Protein AF-A0A9N8EYA4-F1 (afdb_monomer)

Solvent-accessible surface area (backbone atoms only — not comparable to full-atom values): 12251 Å² total; per-residue (Å²): 99,85,49,23,62,28,60,37,49,17,56,42,92,50,105,78,63,64,68,42,46,34,41,36,40,22,18,38,63,11,35,36,39,36,34,50,46,58,73,80,70,48,91,84,57,99,66,95,74,69,65,41,69,28,73,47,77,76,48,78,30,29,18,41,16,36,27,49,31,49,38,79,65,102,81,28,46,20,35,34,36,42,39,22,18,39,42,75,48,70,67,53,75,75,41,58,74,78,69,32,43,32,31,36,36,34,40,36,34,49,61,76,84,83,78,57,92,66,82,66,71,46,47,49,73,44,82,74,47,53,41,59,83,46,95,77,66,54,61,22,28,45,30,47,44,61,38,63,94,73,45,52,40,30,38,39,25,19,52,74,20,31,40,34,37,32,35,75,80,45,49,72,92,73,79,35,63,38,70,74,46,77,50,79,80,56,89,27,33,24,60,42,71,50,65,40,87,58,22,86,78,64,22,32,33,40,36,35,30,74,65,79,46,74,51,80,41,69,81,50,80,78,78,84,128

Foldseek 3Di:
DFQEKEWEWEFDPDPVTDIWIKMWTWAQQQKIKIFTPVVVVDPPDPDPDDRQIDMDRLWRFTQNEKYKYYQDDPRGAAIKMKTFGQLPDPRLVVDDPQSRARIWIKDWGADDPPPDPPPCRHTDMDTPGGAQPDPPGGFGWQYKYADPDRSQWIWTFTQVQKIWIFGPPDDVVVVGHRTDDIDHDGPGGFNDKDADNVCVPQLWMWTDGPSRDIDIDNNDDDDDD

Radius of gyration: 18.39 Å; Cα contacts (8 Å, |Δi|>4): 580; chains: 1; bounding box: 53×47×50 Å

Secondary structure (DSSP, 8-state):
-EEEEEEEEE---STT---EEEEEEEETTSEEEEEE-GGGT-TT--------EEEEE--SS-EEEEEEEE--STT--SEEEEEEE----THHHHS-GGG--SEEEEEEEE---SS-SS----EEEEEEEEE-S-SSS---EEEEEEPTTTSSEEEEEETTSEEEEEETT--GGGT--SEEEEEE--SS-EEEEEE-TTHHHH-EEEEEETTS-EEEEE-SPPPP-

Sequence (225 aa):
MLSSLAFSESTIISAGGSSRPIVACGMESGTVFFHDLRMLMDHKETTTSLATVSSIKLSTDPVLALDMAPSHGPQAKGVVAIAGMAGESMGQQELPEEEQGTVAILKATIGSSAGDKNNNNSIQVRVRSRIPTCRTGKPGINRLRFQPGGGRLFAVAGWDQRLRIMDRAAINSRGKSHLKAILRGHDDSVSTMDWAPDSNQSGLCATGAADGKIHIWRCFSKAKE

pLDDT: mean 82.0, std 16.47, range [41.75, 98.62]

Nearest PDB structures (foldseek):
  2xu7-assembly2_B  TM=7.529E-01  e=3.804E-06  Homo sapiens
  8bx8-assembly1_D  TM=7.326E-01  e=7.806E-06  Tetrahymena thermophila
  5kji-assembly1_A  TM=7.127E-01  e=2.232E-05  Thermochaetoides thermophila DSM 1495
  9fd2-assembly1_a  TM=5.915E-01  e=5.407E-05  Homo sapiens
  6zpn-assembly1_A  TM=4.346E-01  e=2.898E-03  Thermochaetoides thermophila DSM 1495

InterPro domains:
  IPR001680 WD40 repeat [PF00400] (180-217)
  IPR001680 WD40 repeat [PS50082] (183-217)
  IPR001680 WD40 repeat [SM00320] (127-167)
  IPR001680 WD40 repeat [SM00320] (176-218)
  IPR015943 WD40/YVTN repeat-like-containing domain superfamily [G3DSA:2.130.10.10] (2-223)
  IPR036322 WD40-repeat-containing domain superfamily [SSF50978] (19-219)

Organism: NCBI:txid568900

Mean predicted aligned error: 8.09 Å

Structure (mmCIF, N/CA/C/O backbone):
data_AF-A0A9N8EYA4-F1
#
_entry.id   AF-A0A9N8EYA4-F1
#
loop_
_atom_site.group_PDB
_atom_site.id
_atom_site.type_symbol
_atom_site.label_atom_id
_atom_site.label_alt_id
_atom_site.label_comp_id
_atom_site.label_asym_id
_atom_site.label_entity_id
_atom_site.label_seq_id
_atom_site.pdbx_PDB_ins_code
_atom_site.Cartn_x
_atom_site.Cartn_y
_atom_site.Cartn_z
_atom_site.occupancy
_atom_site.B_iso_or_equiv
_atom_site.auth_seq_id
_atom_site.auth_comp_id
_atom_site.auth_asym_id
_atom_site.auth_atom_id
_atom_site.pdbx_PDB_model_num
ATOM 1 N N . MET A 1 1 ? 3.570 -8.410 16.288 1.00 89.88 1 MET A N 1
ATOM 2 C CA . MET A 1 1 ? 4.607 -8.811 15.309 1.00 89.88 1 MET A CA 1
ATOM 3 C C . MET A 1 1 ? 4.825 -7.719 14.253 1.00 89.88 1 MET A C 1
ATOM 5 O O . MET A 1 1 ? 3.934 -6.889 14.078 1.00 89.88 1 MET A O 1
ATOM 9 N N . LEU A 1 2 ? 5.991 -7.671 13.589 1.00 91.94 2 LEU A N 1
ATOM 10 C CA . LEU A 1 2 ? 6.198 -6.853 12.378 1.00 91.94 2 LEU A CA 1
ATOM 11 C C . LEU A 1 2 ? 5.436 -7.507 11.219 1.00 91.94 2 LEU A C 1
ATOM 13 O O . LEU A 1 2 ? 5.644 -8.691 10.973 1.00 91.94 2 LEU A O 1
ATOM 17 N N . SER A 1 3 ? 4.579 -6.761 10.522 1.00 95.62 3 SER A N 1
ATOM 18 C CA . SER A 1 3 ? 3.716 -7.308 9.462 1.00 95.62 3 SER A CA 1
ATOM 19 C C . SER A 1 3 ? 4.001 -6.725 8.081 1.00 95.62 3 SER A C 1
ATOM 21 O O . SER A 1 3 ? 3.771 -7.390 7.076 1.00 95.62 3 SER A O 1
ATOM 23 N N . SER A 1 4 ? 4.524 -5.501 8.004 1.00 96.81 4 SER A N 1
ATOM 24 C CA . SER A 1 4 ? 4.914 -4.882 6.736 1.00 96.81 4 SER A CA 1
ATOM 25 C C . SER A 1 4 ? 6.055 -3.886 6.915 1.00 96.81 4 SER A C 1
ATOM 27 O O . SER A 1 4 ? 6.274 -3.350 8.001 1.00 96.81 4 SER A O 1
ATOM 29 N N . LEU A 1 5 ? 6.797 -3.637 5.837 1.00 96.50 5 LEU A N 1
ATOM 30 C CA . LEU A 1 5 ? 7.950 -2.744 5.826 1.00 96.50 5 LEU A CA 1
ATOM 31 C C . LEU A 1 5 ? 7.969 -1.946 4.523 1.00 96.50 5 LEU A C 1
ATOM 33 O O . LEU A 1 5 ? 7.662 -2.481 3.457 1.00 96.50 5 LEU A O 1
ATOM 37 N N . ALA A 1 6 ? 8.365 -0.683 4.609 1.00 96.69 6 ALA A N 1
ATOM 38 C CA . ALA A 1 6 ? 8.616 0.159 3.452 1.00 96.69 6 ALA A CA 1
ATOM 39 C C . ALA A 1 6 ? 9.865 1.007 3.673 1.00 96.69 6 ALA A C 1
ATOM 41 O O . ALA A 1 6 ? 10.178 1.394 4.800 1.00 96.69 6 ALA A O 1
ATOM 42 N N . PHE A 1 7 ? 10.534 1.350 2.579 1.00 94.25 7 PHE A N 1
ATOM 43 C CA . PHE A 1 7 ? 11.693 2.232 2.566 1.00 94.25 7 PHE A CA 1
ATOM 44 C C . PHE A 1 7 ? 11.475 3.351 1.550 1.00 94.25 7 PHE A C 1
ATOM 46 O O . PHE A 1 7 ? 10.877 3.134 0.499 1.00 94.25 7 PHE A O 1
ATOM 53 N N . SER A 1 8 ? 11.934 4.556 1.869 1.00 92.44 8 SER A N 1
ATOM 54 C CA . SER A 1 8 ? 11.943 5.682 0.940 1.00 92.44 8 SER A CA 1
ATOM 55 C C . SER A 1 8 ? 12.951 6.713 1.404 1.00 92.44 8 SER A C 1
ATOM 57 O O . SER A 1 8 ? 13.247 6.855 2.588 1.00 92.44 8 SER A O 1
ATOM 59 N N . GLU A 1 9 ? 13.399 7.510 0.452 1.00 87.12 9 GLU A N 1
ATOM 60 C CA . GLU A 1 9 ? 14.232 8.664 0.717 1.00 87.12 9 GLU A CA 1
ATOM 61 C C . GLU A 1 9 ? 13.416 9.955 0.749 1.00 87.12 9 GLU A C 1
ATOM 63 O O . GLU A 1 9 ? 12.433 10.132 0.024 1.00 87.12 9 GLU A O 1
ATOM 68 N N . SER A 1 10 ? 13.830 10.868 1.621 1.00 78.00 10 SER A N 1
ATOM 69 C CA . SER A 1 10 ? 13.327 12.232 1.688 1.00 78.00 10 SER A CA 1
ATOM 70 C C . SER A 1 10 ? 14.302 13.167 0.982 1.00 78.00 10 SER A C 1
ATOM 72 O O . SER A 1 10 ? 15.405 13.396 1.480 1.00 78.00 10 SER A O 1
ATOM 74 N N . THR A 1 11 ? 13.866 13.793 -0.109 1.00 69.00 11 THR A N 1
ATOM 75 C CA . THR A 1 11 ? 14.633 14.850 -0.776 1.00 69.00 11 THR A CA 1
ATOM 76 C C . THR A 1 11 ? 14.467 16.167 -0.012 1.00 69.00 11 THR A C 1
ATOM 78 O O . THR A 1 11 ? 13.405 16.784 -0.061 1.00 69.00 11 THR A O 1
ATOM 81 N N . ILE A 1 12 ? 15.497 16.616 0.713 1.00 60.56 12 ILE A N 1
ATOM 82 C CA . ILE A 1 12 ? 15.530 17.972 1.282 1.00 60.56 12 ILE A CA 1
ATOM 83 C C . ILE A 1 12 ? 16.258 18.874 0.285 1.00 60.56 12 ILE A C 1
ATOM 85 O O . ILE A 1 12 ? 17.469 18.773 0.122 1.00 60.56 12 ILE A O 1
ATOM 89 N N . ILE A 1 13 ? 15.522 19.770 -0.374 1.00 53.78 13 ILE A N 1
ATOM 90 C CA . ILE A 1 13 ? 16.067 20.725 -1.355 1.00 53.78 13 ILE A CA 1
ATOM 91 C C . ILE A 1 13 ? 16.676 21.945 -0.632 1.00 53.78 13 ILE A C 1
ATOM 93 O O . ILE A 1 13 ? 16.295 23.085 -0.881 1.00 53.78 13 ILE A O 1
ATOM 97 N N . SER A 1 14 ? 17.578 21.736 0.329 1.00 49.81 14 SER A N 1
ATOM 98 C CA . SER A 1 14 ? 18.445 22.819 0.821 1.00 49.81 14 SER A CA 1
ATOM 99 C C . SER A 1 14 ? 19.824 22.704 0.176 1.00 49.81 14 SER A C 1
ATOM 101 O O . SER A 1 14 ? 20.210 21.624 -0.264 1.00 49.81 14 SER A O 1
ATOM 103 N N . ALA A 1 15 ? 20.567 23.813 0.123 1.00 44.03 15 ALA A N 1
ATOM 104 C CA . ALA A 1 15 ? 21.830 23.997 -0.610 1.00 44.03 15 ALA A CA 1
ATOM 105 C C . ALA A 1 15 ? 23.006 23.056 -0.221 1.00 44.03 15 ALA A C 1
ATOM 107 O O . ALA A 1 15 ? 24.121 23.257 -0.685 1.00 44.03 15 ALA A O 1
ATOM 108 N N . GLY A 1 16 ? 22.761 22.026 0.600 1.00 54.31 16 GLY A N 1
ATOM 109 C CA . GLY A 1 16 ? 23.689 20.939 0.941 1.00 54.31 16 GLY A CA 1
ATOM 110 C C . GLY A 1 16 ? 23.132 19.516 0.734 1.00 54.31 16 GLY A C 1
ATOM 111 O O . GLY A 1 16 ? 23.780 18.559 1.136 1.00 54.31 16 GLY A O 1
ATOM 112 N N . GLY A 1 17 ? 21.935 19.361 0.148 1.00 54.44 17 GLY A N 1
ATOM 113 C CA . GLY A 1 17 ? 21.490 18.171 -0.597 1.00 54.44 17 GLY A CA 1
ATOM 114 C C . GLY A 1 17 ? 21.561 16.780 0.052 1.00 54.44 17 GLY A C 1
ATOM 115 O O . GLY A 1 17 ? 21.637 15.802 -0.683 1.00 54.44 17 GLY A O 1
ATOM 116 N N . SER A 1 18 ? 21.545 16.632 1.379 1.00 63.91 18 SER A N 1
ATOM 117 C CA . SER A 1 18 ? 21.584 15.293 1.989 1.00 63.91 18 SER A CA 1
ATOM 118 C C . SER A 1 18 ? 20.200 14.626 1.959 1.00 63.91 18 SER A C 1
ATOM 120 O O . SER A 1 18 ? 19.249 15.098 2.595 1.00 63.91 18 SER A O 1
ATOM 122 N N . SER A 1 19 ? 20.092 13.527 1.205 1.00 75.06 19 SER A N 1
ATOM 123 C CA . SER A 1 19 ? 18.938 12.624 1.239 1.00 75.06 19 SER A CA 1
ATOM 124 C C . SER A 1 19 ? 18.804 11.993 2.625 1.00 75.06 19 SER A C 1
ATOM 126 O O . SER A 1 19 ? 19.799 11.606 3.239 1.00 75.06 19 SER A O 1
ATOM 128 N N . ARG A 1 20 ? 17.573 11.901 3.139 1.00 81.00 20 ARG A N 1
ATOM 129 C CA . ARG A 1 20 ? 17.302 11.247 4.428 1.00 81.00 20 ARG A CA 1
ATOM 130 C C . ARG A 1 20 ? 16.641 9.888 4.197 1.00 81.00 20 ARG A C 1
ATOM 132 O O . ARG A 1 20 ? 15.474 9.885 3.790 1.00 81.00 20 ARG A O 1
ATOM 139 N N . PRO A 1 21 ? 17.342 8.764 4.441 1.00 87.00 21 PRO A N 1
ATOM 140 C CA . PRO A 1 21 ? 16.755 7.436 4.327 1.00 87.00 21 PRO A CA 1
ATOM 141 C C . PRO A 1 21 ? 15.790 7.187 5.488 1.00 87.00 21 PRO A C 1
ATOM 143 O O . PRO A 1 21 ? 16.146 7.365 6.654 1.00 87.00 21 PRO A O 1
ATOM 146 N N . ILE A 1 22 ? 14.564 6.781 5.162 1.00 90.25 22 ILE A N 1
ATOM 147 C CA . ILE A 1 22 ? 13.500 6.496 6.124 1.00 90.25 22 ILE A CA 1
ATOM 148 C C . ILE A 1 22 ? 13.004 5.076 5.907 1.00 90.25 22 ILE A C 1
ATOM 150 O O . ILE A 1 22 ? 12.670 4.686 4.786 1.00 90.25 22 ILE A O 1
ATOM 154 N N . VAL A 1 23 ? 12.882 4.332 7.002 1.00 93.81 23 VAL A N 1
ATOM 155 C CA . VAL A 1 23 ? 12.155 3.063 7.027 1.00 93.81 23 VAL A CA 1
ATOM 156 C C . VAL A 1 23 ? 10.892 3.227 7.857 1.00 93.81 23 VAL A C 1
ATOM 158 O O . VAL A 1 23 ? 10.894 3.893 8.893 1.00 93.81 23 VAL A O 1
ATOM 161 N N . ALA A 1 24 ? 9.802 2.637 7.389 1.00 95.94 24 ALA A N 1
ATOM 162 C CA . ALA A 1 24 ? 8.570 2.543 8.146 1.00 95.94 24 ALA A CA 1
ATOM 163 C C . ALA A 1 24 ? 8.173 1.079 8.301 1.00 95.94 24 ALA A C 1
ATOM 165 O O . ALA A 1 24 ? 8.319 0.293 7.363 1.00 95.94 24 ALA A O 1
ATOM 166 N N . CYS A 1 25 ? 7.667 0.721 9.475 1.00 95.94 25 CYS A N 1
ATOM 167 C CA . CYS A 1 25 ? 7.190 -0.619 9.783 1.00 95.94 25 CYS A CA 1
ATOM 168 C C . CYS A 1 25 ? 5.737 -0.585 10.244 1.00 95.94 25 CYS A C 1
ATOM 170 O O . CYS A 1 25 ? 5.374 0.135 11.174 1.00 95.94 25 CYS A O 1
ATOM 172 N N . GLY A 1 26 ? 4.910 -1.380 9.573 1.00 97.00 26 GLY A N 1
ATOM 173 C CA . GLY A 1 26 ? 3.547 -1.667 9.978 1.00 97.00 26 GLY A CA 1
ATOM 174 C C . GLY A 1 26 ? 3.529 -2.858 10.925 1.00 97.00 26 GLY A C 1
ATOM 175 O O . GLY A 1 26 ? 4.221 -3.855 10.701 1.00 97.00 26 GLY A O 1
ATOM 176 N N . MET A 1 27 ? 2.745 -2.739 11.988 1.00 96.88 27 MET A N 1
ATOM 177 C CA . MET A 1 27 ? 2.649 -3.751 13.029 1.00 96.88 27 MET A CA 1
ATOM 178 C C . MET A 1 27 ? 1.291 -4.436 13.017 1.00 96.88 27 MET A C 1
ATOM 180 O O . MET A 1 27 ? 0.271 -3.852 12.650 1.00 96.88 27 MET A O 1
ATOM 184 N N . GLU A 1 28 ? 1.275 -5.650 13.550 1.00 94.88 28 GLU A N 1
ATOM 185 C CA . GLU A 1 28 ? 0.060 -6.411 13.846 1.00 94.88 28 GLU A CA 1
ATOM 186 C C . GLU A 1 28 ? -0.879 -5.686 14.814 1.00 94.88 28 GLU A C 1
ATOM 188 O O . GLU A 1 28 ? -2.090 -5.843 14.758 1.00 94.88 28 GLU A O 1
ATOM 193 N N . SER A 1 29 ? -0.326 -4.820 15.664 1.00 93.88 29 SER A N 1
ATOM 194 C CA . SER A 1 29 ? -1.133 -3.973 16.528 1.00 93.88 29 SER A CA 1
ATOM 195 C C . SER A 1 29 ? -1.884 -2.883 15.765 1.00 93.88 29 SER A C 1
ATOM 197 O O . SER A 1 29 ? -2.666 -2.192 16.392 1.00 93.88 29 SER A O 1
ATOM 199 N N . GLY A 1 30 ? -1.635 -2.639 14.477 1.00 93.06 30 GLY A N 1
ATOM 200 C CA . GLY A 1 30 ? -2.217 -1.504 13.750 1.00 93.06 30 GLY A CA 1
ATOM 201 C C . GLY A 1 30 ? -1.462 -0.183 13.926 1.00 93.06 30 GLY A C 1
ATOM 202 O O . GLY A 1 30 ? -1.917 0.870 13.472 1.00 93.06 30 GLY A O 1
ATOM 203 N N . THR A 1 31 ? -0.303 -0.213 14.588 1.00 95.75 31 THR A N 1
ATOM 204 C CA . THR A 1 31 ? 0.623 0.925 14.679 1.00 95.75 31 THR A CA 1
ATOM 205 C C . THR A 1 31 ? 1.598 0.914 13.504 1.00 95.75 31 THR A C 1
ATOM 207 O O . THR A 1 31 ? 2.085 -0.144 13.109 1.00 95.75 31 THR A O 1
ATOM 210 N N . VAL A 1 32 ? 1.921 2.095 12.976 1.00 97.25 32 VAL A N 1
ATOM 211 C CA . VAL A 1 32 ? 3.039 2.294 12.046 1.00 97.25 32 VAL A CA 1
ATOM 212 C C . VAL A 1 32 ? 4.127 3.093 12.748 1.00 97.25 32 VAL A C 1
ATOM 214 O O . VAL A 1 32 ? 3.849 4.172 13.272 1.00 97.25 32 VAL A O 1
ATOM 217 N N . PHE A 1 33 ? 5.355 2.586 12.736 1.00 95.19 33 PHE A N 1
ATOM 218 C CA . PHE A 1 33 ? 6.535 3.310 13.202 1.00 95.19 33 PHE A CA 1
ATOM 219 C C . PHE A 1 33 ? 7.345 3.825 12.013 1.00 95.19 33 PHE A C 1
ATOM 221 O O . PHE A 1 33 ? 7.394 3.191 10.964 1.00 95.19 33 PHE A O 1
ATOM 228 N N . PHE A 1 34 ? 7.978 4.980 12.180 1.00 93.62 34 PHE A N 1
ATOM 229 C CA . PHE A 1 34 ? 8.872 5.612 11.218 1.00 93.62 34 PHE A CA 1
ATOM 230 C C . PHE A 1 34 ? 10.214 5.836 11.891 1.00 93.62 34 PHE A C 1
ATOM 232 O O . PHE A 1 34 ? 10.268 6.443 12.961 1.00 93.62 34 PHE A O 1
ATOM 239 N N . HIS A 1 35 ? 11.280 5.389 11.240 1.00 89.31 35 HIS A N 1
ATOM 240 C CA . HIS A 1 35 ? 12.642 5.486 11.733 1.00 89.31 35 HIS A CA 1
ATOM 241 C C . HIS A 1 35 ? 13.489 6.278 10.747 1.00 89.31 35 HIS A C 1
ATOM 243 O O . HIS A 1 35 ? 13.491 6.011 9.542 1.00 89.31 35 HIS A O 1
ATOM 249 N N . ASP A 1 36 ? 14.232 7.236 11.285 1.00 85.69 36 ASP A N 1
ATOM 250 C CA . ASP A 1 36 ? 15.298 7.899 10.553 1.00 85.69 36 ASP A CA 1
ATOM 251 C C . ASP A 1 36 ? 16.557 7.034 10.566 1.00 85.69 36 ASP A C 1
ATOM 253 O O . ASP A 1 36 ? 16.980 6.608 11.639 1.00 85.69 36 ASP A O 1
ATOM 257 N N . LEU A 1 37 ? 17.137 6.778 9.393 1.00 82.62 37 LEU A N 1
ATOM 258 C CA . LEU A 1 37 ? 18.316 5.926 9.236 1.00 82.62 37 LEU A CA 1
ATOM 259 C C . LEU A 1 37 ? 19.614 6.714 9.012 1.00 82.62 37 LEU A C 1
ATOM 261 O O . LEU A 1 37 ? 20.633 6.123 8.663 1.00 82.62 37 LEU A O 1
ATOM 265 N N . ARG A 1 38 ? 19.623 8.037 9.220 1.00 76.81 38 ARG A N 1
ATOM 266 C CA . ARG A 1 38 ? 20.829 8.864 9.029 1.00 76.81 38 ARG A CA 1
ATOM 267 C C . ARG A 1 38 ? 22.039 8.414 9.843 1.00 76.81 38 ARG A C 1
ATOM 269 O O . ARG A 1 38 ? 23.148 8.588 9.355 1.00 76.81 38 ARG A O 1
ATOM 276 N N . MET A 1 39 ? 21.854 7.819 11.025 1.00 69.50 39 MET A N 1
ATOM 277 C CA . MET A 1 39 ? 22.987 7.302 11.808 1.00 69.50 39 MET A CA 1
ATOM 278 C C . MET A 1 39 ? 23.771 6.209 11.082 1.00 69.50 39 MET A C 1
ATOM 280 O O . MET A 1 39 ? 24.941 6.017 11.367 1.00 69.50 39 MET A O 1
ATOM 284 N N . LEU A 1 40 ? 23.148 5.497 10.139 1.00 70.75 40 LEU A N 1
ATOM 285 C CA . LEU A 1 40 ? 23.823 4.454 9.368 1.00 70.75 40 LEU A CA 1
ATOM 286 C C . LEU A 1 40 ? 24.691 5.029 8.241 1.00 70.75 40 LEU A C 1
ATOM 288 O O . LEU A 1 40 ? 25.480 4.300 7.649 1.00 70.75 40 LEU A O 1
ATOM 292 N N . MET A 1 41 ? 24.532 6.318 7.931 1.00 68.81 41 MET A N 1
ATOM 293 C CA . MET A 1 41 ? 25.253 7.001 6.856 1.00 68.81 41 MET A CA 1
ATOM 294 C C . MET A 1 41 ? 26.512 7.720 7.356 1.00 68.81 41 MET A C 1
ATOM 296 O O . MET A 1 41 ? 27.336 8.127 6.540 1.00 68.81 41 MET A O 1
ATOM 300 N N . ASP A 1 42 ? 26.667 7.901 8.672 1.00 64.25 42 ASP A N 1
ATOM 301 C CA . ASP A 1 42 ? 27.855 8.528 9.246 1.00 64.25 42 ASP A CA 1
ATOM 302 C C . ASP A 1 42 ? 28.905 7.460 9.576 1.00 64.25 42 ASP A C 1
ATOM 304 O O . ASP A 1 42 ? 28.824 6.750 10.575 1.00 64.25 42 ASP A O 1
ATOM 308 N N . HIS A 1 43 ? 29.908 7.321 8.708 1.00 57.22 43 HIS A N 1
ATOM 309 C CA . HIS A 1 43 ? 30.982 6.337 8.872 1.00 57.22 43 HIS A CA 1
ATOM 310 C C . HIS A 1 43 ? 31.932 6.641 10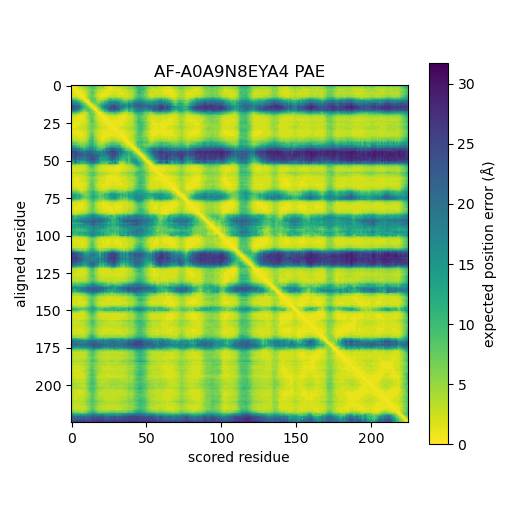.046 1.00 57.22 43 HIS A C 1
ATOM 312 O O . HIS A 1 43 ? 32.877 5.880 10.262 1.00 57.22 43 HIS A O 1
ATOM 318 N N . LYS A 1 44 ? 31.740 7.754 10.772 1.00 56.06 44 LYS A N 1
ATOM 319 C CA . LYS A 1 44 ? 32.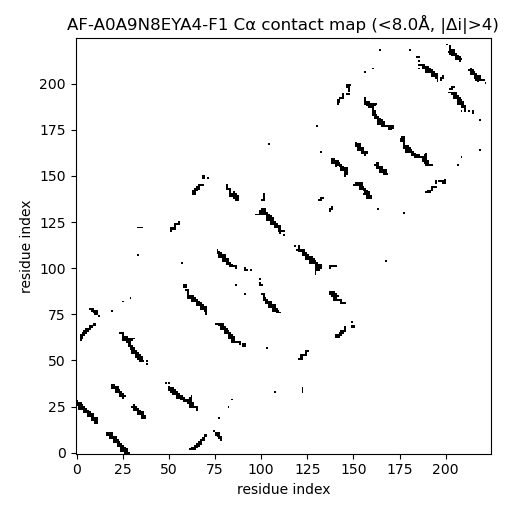673 8.224 11.806 1.00 56.06 44 LYS A CA 1
ATOM 320 C C . LYS A 1 44 ? 32.236 7.993 13.250 1.00 56.06 44 LYS A C 1
ATOM 322 O O . LYS A 1 44 ? 33.087 8.141 14.123 1.00 56.06 44 LYS A O 1
ATOM 327 N N . GLU A 1 45 ? 30.998 7.584 13.531 1.00 49.47 45 GLU A N 1
ATOM 328 C CA . GLU A 1 45 ? 30.561 7.381 14.917 1.00 49.47 45 GLU A CA 1
ATOM 329 C C . GLU A 1 45 ? 29.895 6.022 15.172 1.00 49.47 45 GLU A C 1
ATOM 331 O O . GLU A 1 45 ? 28.770 5.744 14.771 1.00 49.47 45 GLU A O 1
ATOM 336 N N . THR A 1 46 ? 30.579 5.193 15.962 1.00 45.56 46 THR A N 1
ATOM 337 C CA . THR A 1 46 ? 30.056 4.016 16.680 1.00 45.56 46 THR A CA 1
ATOM 338 C C . THR A 1 46 ? 29.143 4.412 17.855 1.00 45.56 46 THR A C 1
ATOM 340 O O . THR A 1 46 ? 29.225 3.838 18.940 1.00 45.56 46 THR A O 1
ATOM 343 N N . THR A 1 47 ? 28.274 5.411 17.684 1.00 44.97 47 THR A N 1
ATOM 344 C CA . THR A 1 47 ? 27.348 5.862 18.732 1.00 44.97 47 THR A CA 1
ATOM 345 C C . THR A 1 47 ? 25.918 5.447 18.389 1.00 44.97 47 THR A C 1
ATOM 347 O O . THR A 1 47 ? 25.228 5.988 17.530 1.00 44.97 47 THR A O 1
ATOM 350 N N . THR A 1 48 ? 25.460 4.430 19.115 1.00 50.00 48 THR A N 1
ATOM 351 C CA . THR A 1 48 ? 24.097 3.887 19.195 1.00 50.00 48 THR A CA 1
ATOM 352 C C . THR A 1 48 ? 23.097 4.902 19.768 1.00 50.00 48 THR A C 1
ATOM 354 O O . THR A 1 48 ? 22.453 4.654 20.787 1.00 50.00 48 THR A O 1
ATOM 357 N N . SER A 1 49 ? 22.968 6.074 19.147 1.00 46.28 49 SER A N 1
ATOM 358 C CA . SER A 1 49 ? 22.160 7.184 19.653 1.00 46.28 49 SER A CA 1
ATOM 359 C C . SER A 1 49 ? 20.989 7.508 18.720 1.00 46.28 49 SER A C 1
ATOM 361 O O . SER A 1 49 ? 21.062 8.364 17.842 1.00 46.28 49 SER A O 1
ATOM 363 N N . LEU A 1 50 ? 19.884 6.816 19.021 1.00 51.81 50 LEU A N 1
ATOM 364 C CA . LEU A 1 50 ? 18.480 7.206 18.842 1.00 51.81 50 LEU A CA 1
ATOM 365 C C . LEU A 1 50 ? 17.984 7.347 17.399 1.00 51.81 50 LEU A C 1
ATOM 367 O O . LEU A 1 50 ? 17.835 8.447 16.861 1.00 51.81 50 LEU A O 1
ATOM 371 N N . ALA A 1 51 ? 17.575 6.203 16.830 1.00 53.38 51 ALA A N 1
ATOM 372 C CA . ALA A 1 51 ? 16.558 6.166 15.781 1.00 53.38 51 ALA A CA 1
ATOM 373 C C . ALA A 1 51 ? 15.400 7.015 16.292 1.00 53.38 51 ALA A C 1
ATOM 375 O O . ALA A 1 51 ? 14.735 6.637 17.253 1.00 53.38 51 ALA A O 1
ATOM 376 N N . THR A 1 52 ? 15.219 8.215 15.740 1.00 59.94 52 THR A N 1
ATOM 377 C CA . THR A 1 52 ? 14.095 9.043 16.157 1.00 59.94 52 THR A CA 1
ATOM 378 C C . THR A 1 52 ? 12.856 8.352 15.628 1.00 59.94 52 THR A C 1
ATOM 380 O O . THR A 1 52 ? 12.589 8.376 14.426 1.00 59.94 52 THR A O 1
ATOM 383 N N . VAL A 1 53 ? 12.169 7.657 16.530 1.00 75.81 53 VAL A N 1
ATOM 384 C CA . VAL A 1 53 ? 10.989 6.880 16.200 1.00 75.81 53 VAL A CA 1
ATOM 385 C C . VAL A 1 53 ? 9.783 7.783 16.354 1.00 75.81 53 VAL A C 1
ATOM 387 O O . VAL A 1 53 ? 9.493 8.275 17.441 1.00 75.81 53 VAL A O 1
ATOM 390 N N . SER A 1 54 ? 9.072 7.991 15.258 1.00 89.06 54 SER A N 1
ATOM 391 C CA . SER A 1 54 ? 7.711 8.509 15.312 1.00 89.06 54 SER A CA 1
ATOM 392 C C . SER A 1 54 ? 6.755 7.353 15.111 1.00 89.06 54 SER A C 1
ATOM 394 O O . SER A 1 54 ? 7.061 6.420 14.370 1.00 89.06 54 SER A O 1
ATOM 396 N N . SER A 1 55 ? 5.608 7.384 15.771 1.00 92.75 55 SER A N 1
ATOM 397 C CA . SER A 1 55 ? 4.618 6.324 15.636 1.00 92.75 55 SER A CA 1
ATOM 398 C C . SER A 1 55 ? 3.228 6.902 15.492 1.00 92.75 55 SER A C 1
ATOM 400 O O . SER A 1 55 ? 2.941 7.993 15.985 1.00 92.75 55 SER A O 1
ATOM 402 N N . ILE A 1 56 ? 2.367 6.167 14.802 1.00 94.75 56 ILE A N 1
ATOM 403 C CA . ILE A 1 56 ? 0.961 6.513 14.675 1.00 94.75 56 ILE A CA 1
ATOM 404 C C . ILE A 1 56 ? 0.115 5.246 14.721 1.00 94.75 56 ILE A C 1
ATOM 406 O O . ILE A 1 56 ? 0.362 4.283 13.994 1.00 94.75 56 ILE A O 1
ATOM 410 N N . LYS A 1 57 ? -0.880 5.236 15.607 1.00 93.94 57 LYS A N 1
ATOM 411 C CA . LYS A 1 57 ? -1.866 4.162 15.714 1.00 93.94 57 LYS A CA 1
ATOM 412 C C . LYS A 1 57 ? -2.965 4.406 14.682 1.00 93.94 57 LYS A C 1
ATOM 414 O O . LYS A 1 57 ? -3.585 5.466 14.694 1.00 93.94 57 LYS A O 1
ATOM 419 N N . LEU A 1 58 ? -3.188 3.451 13.782 1.00 90.75 58 LEU A N 1
ATOM 420 C CA . LEU A 1 58 ? -4.224 3.557 12.751 1.00 90.75 58 LEU A CA 1
ATOM 421 C C . LEU A 1 58 ? -5.504 2.838 13.171 1.00 90.75 58 LEU A C 1
ATOM 423 O O . LEU A 1 58 ? -6.594 3.390 13.049 1.00 90.75 58 LEU A O 1
ATOM 427 N N . SER A 1 59 ? -5.389 1.620 13.682 1.00 87.19 59 SER A N 1
ATOM 428 C CA . SER A 1 59 ? -6.534 0.845 14.158 1.00 87.19 59 SER A CA 1
ATOM 429 C C . SER A 1 59 ? -6.064 -0.280 15.081 1.00 87.19 59 SER A C 1
ATOM 431 O O . SER A 1 59 ? -4.903 -0.315 15.500 1.00 87.19 59 SER A O 1
ATOM 433 N N . THR A 1 60 ? -6.976 -1.179 15.433 1.00 88.50 60 THR A N 1
ATOM 434 C CA . THR A 1 60 ? -6.672 -2.469 16.059 1.00 88.50 60 THR A CA 1
ATOM 435 C C . THR A 1 60 ? -6.368 -3.569 15.042 1.00 88.50 60 THR A C 1
ATOM 437 O O . THR A 1 60 ? -5.918 -4.633 15.450 1.00 88.50 60 THR A O 1
ATOM 440 N N . ASP A 1 61 ? -6.592 -3.331 13.746 1.00 89.94 61 ASP A N 1
ATOM 441 C CA . ASP A 1 61 ? -6.254 -4.287 12.693 1.00 89.94 61 ASP A CA 1
ATOM 442 C C . ASP A 1 61 ? -4.755 -4.281 12.381 1.00 89.94 61 ASP A C 1
ATOM 444 O O . ASP A 1 61 ? -4.153 -3.205 12.297 1.00 89.94 61 ASP A O 1
ATOM 448 N N . PRO A 1 62 ? -4.171 -5.445 12.059 1.00 93.56 62 PRO A N 1
ATOM 449 C CA . PRO A 1 62 ? -2.826 -5.533 11.512 1.00 93.56 62 PRO A CA 1
ATOM 450 C C . PRO A 1 62 ? -2.616 -4.647 10.281 1.00 93.56 62 PRO A C 1
ATOM 452 O O . PRO A 1 62 ? -3.436 -4.642 9.357 1.00 93.56 62 PRO A O 1
ATOM 455 N N . VAL A 1 63 ? -1.474 -3.950 10.219 1.00 95.75 63 VAL A N 1
ATOM 456 C CA . VAL A 1 63 ? -1.024 -3.248 9.005 1.00 95.75 63 VAL A CA 1
ATOM 457 C C . VAL A 1 63 ? -0.324 -4.244 8.079 1.00 95.75 63 VAL A C 1
ATOM 459 O O . VAL A 1 63 ? 0.893 -4.443 8.149 1.00 95.75 63 VAL A O 1
ATOM 462 N N . LEU A 1 64 ? -1.095 -4.898 7.217 1.00 95.69 64 LEU A N 1
ATOM 463 C CA . LEU A 1 64 ? -0.638 -5.980 6.340 1.00 95.69 64 LEU A CA 1
ATOM 464 C C . LEU A 1 64 ? 0.217 -5.506 5.162 1.00 95.69 64 LEU A C 1
ATOM 466 O O . LEU A 1 64 ? 1.021 -6.270 4.632 1.00 95.69 64 LEU A O 1
ATOM 470 N N . ALA A 1 65 ? 0.063 -4.251 4.744 1.00 96.88 65 ALA A N 1
ATOM 471 C CA . ALA A 1 65 ? 0.806 -3.710 3.616 1.00 96.88 65 ALA A CA 1
ATOM 472 C C . ALA A 1 65 ? 1.203 -2.254 3.851 1.00 96.88 65 ALA A C 1
ATOM 474 O O . ALA A 1 65 ? 0.425 -1.458 4.376 1.00 96.88 65 ALA A O 1
ATOM 475 N N . LEU A 1 66 ? 2.414 -1.906 3.427 1.00 97.75 66 LEU A N 1
ATOM 476 C CA . LEU A 1 66 ? 2.973 -0.571 3.564 1.00 97.75 66 LEU A CA 1
ATOM 477 C C . LEU A 1 66 ? 3.824 -0.262 2.337 1.00 97.75 66 LEU A C 1
ATOM 479 O O . LEU A 1 66 ? 4.584 -1.111 1.871 1.00 97.75 66 LEU A O 1
ATOM 483 N N . ASP A 1 67 ? 3.705 0.959 1.834 1.00 97.81 67 ASP A N 1
ATOM 484 C CA . ASP A 1 67 ? 4.570 1.463 0.777 1.00 97.81 67 ASP A CA 1
ATOM 485 C C . ASP A 1 67 ? 4.828 2.957 0.956 1.00 97.81 67 ASP A C 1
ATOM 487 O O . ASP A 1 67 ? 4.009 3.670 1.546 1.00 97.81 67 ASP A O 1
ATOM 491 N N . MET A 1 68 ? 5.972 3.439 0.473 1.00 95.69 68 MET A N 1
ATOM 492 C CA . MET A 1 68 ? 6.383 4.831 0.641 1.00 95.69 68 MET A CA 1
ATOM 493 C C . MET A 1 68 ? 6.862 5.449 -0.663 1.00 95.69 68 MET A C 1
ATOM 495 O O . MET A 1 68 ? 7.446 4.792 -1.514 1.00 95.69 68 MET A O 1
ATOM 499 N N . ALA A 1 69 ? 6.626 6.749 -0.787 1.00 92.88 69 ALA A N 1
ATOM 500 C CA . ALA A 1 69 ? 7.144 7.569 -1.864 1.00 92.88 69 ALA A CA 1
ATOM 501 C C . ALA A 1 69 ? 7.708 8.881 -1.302 1.00 92.88 69 ALA A C 1
ATOM 503 O O . ALA A 1 69 ? 7.168 9.416 -0.317 1.00 92.88 69 ALA A O 1
ATOM 504 N N . PRO A 1 70 ? 8.728 9.467 -1.953 1.00 89.69 70 PRO A N 1
ATOM 505 C CA . PRO A 1 70 ? 9.188 10.805 -1.626 1.00 89.69 70 PRO A CA 1
ATOM 506 C C . PRO A 1 70 ? 8.035 11.812 -1.674 1.00 89.69 70 PRO A C 1
ATOM 508 O O . PRO A 1 70 ? 7.081 11.705 -2.454 1.00 89.69 70 PRO A O 1
ATOM 511 N N . SER A 1 71 ? 8.095 12.825 -0.816 1.00 84.69 71 SER A N 1
ATOM 512 C CA . SER A 1 71 ? 7.212 13.973 -0.974 1.00 84.69 71 SER A CA 1
ATOM 513 C C . SER A 1 71 ? 7.728 14.823 -2.135 1.00 84.69 71 SER A C 1
ATOM 515 O O . SER A 1 71 ? 8.894 15.198 -2.148 1.00 84.69 71 SER A O 1
ATOM 517 N N . HIS A 1 72 ? 6.855 15.179 -3.075 1.00 75.69 72 HIS A N 1
ATOM 518 C CA . HIS A 1 72 ? 7.190 16.069 -4.191 1.00 75.69 72 HIS A CA 1
ATOM 519 C C . HIS A 1 72 ? 6.584 17.464 -3.982 1.00 75.69 7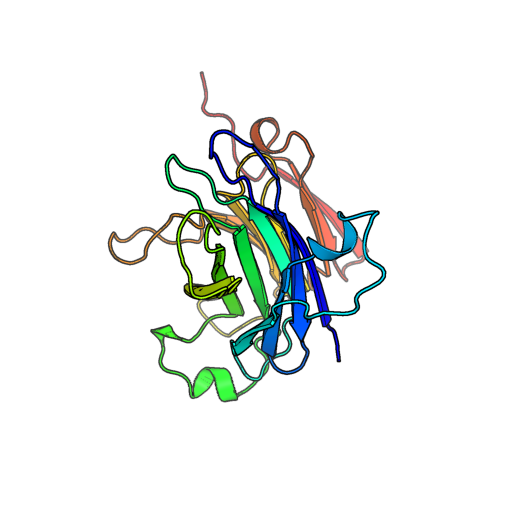2 HIS A C 1
ATOM 521 O O . HIS A 1 72 ? 5.492 17.592 -3.422 1.00 75.69 72 HIS A O 1
ATOM 527 N N . GLY A 1 73 ? 7.303 18.503 -4.415 1.00 69.31 73 GLY A N 1
ATOM 528 C CA . GLY A 1 73 ? 6.873 19.904 -4.382 1.00 69.31 73 GLY A CA 1
ATOM 529 C C . GLY A 1 73 ? 7.954 20.867 -3.862 1.00 69.31 73 GLY A C 1
ATOM 530 O O . GLY A 1 73 ? 8.896 20.421 -3.210 1.00 69.31 73 GLY A O 1
ATOM 531 N N . PRO A 1 74 ? 7.813 22.189 -4.087 1.00 59.38 74 PRO A N 1
ATOM 532 C CA . PRO A 1 74 ? 8.850 23.189 -3.775 1.00 59.38 74 PRO A CA 1
ATOM 533 C C . PRO A 1 74 ? 9.241 23.269 -2.291 1.00 59.38 74 PRO A C 1
ATOM 535 O O . PRO A 1 74 ? 10.333 23.704 -1.953 1.00 59.38 74 PRO A O 1
ATOM 538 N N . GLN A 1 75 ? 8.343 22.845 -1.396 1.00 62.81 75 GLN A N 1
ATOM 539 C CA . GLN A 1 75 ? 8.540 22.830 0.059 1.00 62.81 75 GLN A CA 1
ATOM 540 C C . GLN A 1 75 ? 8.412 21.417 0.646 1.00 62.81 75 GLN A C 1
ATOM 542 O O . GLN A 1 75 ? 8.127 21.243 1.834 1.00 62.81 75 GLN A O 1
ATOM 547 N N . ALA A 1 76 ? 8.540 20.383 -0.186 1.00 67.75 76 ALA A N 1
ATOM 548 C CA . ALA A 1 76 ? 8.358 19.015 0.258 1.00 67.75 76 ALA A CA 1
ATOM 549 C C . ALA A 1 76 ? 9.468 18.607 1.235 1.00 67.75 76 ALA A C 1
ATOM 551 O O . ALA A 1 76 ? 10.623 18.448 0.863 1.00 67.75 76 ALA A O 1
ATOM 552 N N . LYS A 1 77 ? 9.095 18.426 2.503 1.00 77.44 77 LYS A N 1
ATOM 553 C CA . LYS A 1 77 ? 9.973 17.911 3.558 1.00 77.44 77 LYS A CA 1
ATOM 554 C C . LYS A 1 77 ? 9.455 16.538 3.986 1.00 77.44 77 LYS A C 1
ATOM 556 O O . LYS A 1 77 ? 8.367 16.448 4.559 1.00 77.44 77 LYS A O 1
ATOM 561 N N . GLY A 1 78 ? 10.163 15.456 3.664 1.00 88.19 78 GLY A N 1
ATOM 562 C CA . GLY A 1 78 ? 9.840 14.093 4.111 1.00 88.19 78 GLY A CA 1
ATOM 563 C C . GLY A 1 78 ? 9.205 13.173 3.061 1.00 88.19 78 GLY A C 1
ATOM 564 O O . GLY A 1 78 ? 9.354 13.379 1.861 1.00 88.19 78 GLY A O 1
ATOM 565 N N . VAL A 1 79 ? 8.448 12.176 3.522 1.00 92.38 79 VAL A N 1
ATOM 566 C CA . VAL A 1 79 ? 7.867 11.100 2.694 1.00 92.38 79 VAL A CA 1
ATOM 567 C C . VAL A 1 79 ? 6.348 11.027 2.851 1.00 92.38 79 VAL A C 1
ATOM 569 O O . VAL A 1 79 ? 5.768 11.631 3.762 1.00 92.38 79 VAL A O 1
ATOM 572 N N . VAL A 1 80 ? 5.688 10.321 1.940 1.00 94.12 80 VAL A N 1
ATOM 573 C CA . VAL A 1 80 ? 4.289 9.913 2.076 1.00 94.12 80 VAL A CA 1
ATOM 574 C C . VAL A 1 80 ? 4.225 8.399 2.071 1.00 94.12 80 VAL A C 1
ATOM 576 O O . VAL A 1 80 ? 4.847 7.767 1.224 1.00 94.12 80 VAL A O 1
ATOM 579 N N . ALA A 1 81 ? 3.464 7.843 3.006 1.00 96.19 81 ALA A N 1
ATOM 580 C CA . ALA A 1 81 ? 3.225 6.414 3.102 1.00 96.19 81 ALA A CA 1
ATOM 581 C C . ALA A 1 81 ? 1.759 6.095 2.812 1.00 96.19 81 ALA A C 1
ATOM 583 O O . ALA A 1 81 ? 0.869 6.908 3.074 1.00 96.19 81 ALA A O 1
ATOM 584 N N . ILE A 1 82 ? 1.518 4.898 2.301 1.00 97.25 82 ILE A N 1
ATOM 585 C CA . ILE A 1 82 ? 0.203 4.270 2.224 1.00 97.25 82 ILE A CA 1
ATOM 586 C C . ILE A 1 82 ? 0.250 2.994 3.052 1.00 97.25 82 ILE A C 1
ATOM 588 O O . ILE A 1 82 ? 1.156 2.186 2.879 1.00 97.25 82 ILE A O 1
ATOM 592 N N . ALA A 1 83 ? -0.701 2.839 3.966 1.00 97.19 83 ALA A N 1
ATOM 593 C CA . ALA A 1 83 ? -0.804 1.707 4.879 1.00 97.19 83 ALA A CA 1
ATOM 594 C C . ALA A 1 83 ? -2.147 1.002 4.674 1.00 97.19 83 ALA A C 1
ATOM 596 O O . ALA A 1 83 ? -3.175 1.666 4.552 1.00 97.19 83 ALA A O 1
ATOM 597 N N . GLY A 1 84 ? -2.128 -0.326 4.614 1.00 95.56 84 GLY A N 1
ATOM 598 C CA . GLY A 1 84 ? -3.270 -1.183 4.316 1.00 95.56 84 GLY A CA 1
ATOM 599 C C . GLY A 1 84 ? -3.501 -2.147 5.461 1.00 95.56 84 GLY A C 1
ATOM 600 O O . GLY A 1 84 ? -2.552 -2.764 5.943 1.00 95.56 84 GLY A O 1
ATOM 601 N N . MET A 1 85 ? -4.746 -2.247 5.903 1.00 92.94 85 MET A N 1
ATOM 602 C CA . MET A 1 85 ? -5.148 -2.980 7.097 1.00 92.94 85 MET A CA 1
ATOM 603 C C . MET A 1 85 ? -6.018 -4.190 6.747 1.00 92.94 85 MET A C 1
ATOM 605 O O . MET A 1 85 ? -6.684 -4.200 5.708 1.00 92.94 85 MET A O 1
ATOM 609 N N . ALA A 1 86 ? -6.023 -5.188 7.636 1.00 89.44 86 ALA A N 1
ATOM 610 C CA . ALA A 1 86 ? -6.834 -6.402 7.506 1.00 89.44 86 ALA A CA 1
ATOM 611 C C . ALA A 1 86 ? -8.346 -6.119 7.461 1.00 89.44 86 ALA A C 1
ATOM 613 O O . ALA A 1 86 ? -9.077 -6.822 6.780 1.00 89.44 86 ALA A O 1
ATOM 614 N N . GLY A 1 87 ? -8.826 -5.073 8.141 1.00 80.19 87 GLY A N 1
ATOM 615 C CA . GLY A 1 87 ? -10.240 -4.678 8.100 1.00 80.19 87 GLY A CA 1
ATOM 616 C C . GLY A 1 87 ? -11.219 -5.699 8.696 1.00 80.19 87 GLY A C 1
ATOM 617 O O . GLY A 1 87 ? -12.421 -5.565 8.479 1.00 80.19 87 GLY A O 1
ATOM 618 N N . GLU A 1 88 ? -10.719 -6.695 9.430 1.00 72.44 88 GLU A N 1
ATOM 619 C CA . GLU A 1 88 ? -11.506 -7.764 10.058 1.00 72.44 88 GLU A CA 1
ATOM 620 C C . GLU A 1 88 ? -12.030 -7.367 11.439 1.00 72.44 88 GLU A C 1
ATOM 622 O O . GLU A 1 88 ? -13.005 -7.940 11.926 1.00 72.44 88 GLU A O 1
ATOM 627 N N . SER A 1 89 ? -11.388 -6.399 12.096 1.00 66.94 89 SER A N 1
ATOM 628 C CA . SER A 1 89 ? -11.727 -6.049 13.465 1.00 66.94 89 SER A CA 1
ATOM 629 C C . SER A 1 89 ? -13.088 -5.362 13.548 1.00 66.94 89 SER A C 1
ATOM 631 O O . SER A 1 89 ? -13.368 -4.360 12.881 1.00 66.94 89 SER A O 1
ATOM 633 N N . MET A 1 90 ? -13.922 -5.867 14.462 1.00 64.50 90 MET A N 1
ATOM 634 C CA . MET A 1 90 ? -15.189 -5.230 14.839 1.00 64.50 90 MET A CA 1
ATOM 635 C C . MET A 1 90 ? -14.965 -3.788 15.324 1.00 64.50 90 MET A C 1
ATOM 637 O O . MET A 1 90 ? -15.804 -2.926 15.085 1.00 64.50 90 MET A O 1
ATOM 641 N N . GLY A 1 91 ? -13.783 -3.494 15.883 1.00 60.91 91 GLY A N 1
ATOM 642 C CA . GLY A 1 91 ? -13.385 -2.159 16.332 1.00 60.91 91 GLY A CA 1
ATOM 643 C C . GLY A 1 91 ? -13.408 -1.087 15.237 1.00 60.91 91 GLY A C 1
ATOM 644 O O . GLY A 1 91 ? -13.616 0.082 15.541 1.00 60.91 91 GLY A O 1
ATOM 645 N N . GLN A 1 92 ? -13.289 -1.436 13.948 1.00 61.31 92 GLN A N 1
ATOM 646 C CA . GLN A 1 92 ? -13.491 -0.438 12.890 1.00 61.31 92 GLN A CA 1
ATOM 647 C C . GLN A 1 92 ? -14.946 0.010 12.740 1.00 61.31 92 GLN A C 1
ATOM 649 O O . GLN A 1 92 ? -15.182 1.059 12.148 1.00 61.31 92 GLN A O 1
ATOM 654 N N . GLN A 1 93 ? -15.922 -0.808 13.135 1.00 61.78 93 GLN A N 1
ATOM 655 C CA . GLN A 1 93 ? -17.343 -0.444 13.067 1.00 61.78 93 GLN A CA 1
ATOM 656 C C . GLN A 1 93 ? -17.719 0.531 14.189 1.00 61.78 93 GLN A C 1
ATOM 658 O O . GLN A 1 93 ? -18.661 1.297 14.029 1.00 61.78 93 GLN A O 1
ATOM 663 N N . GLU A 1 94 ? -16.943 0.535 15.275 1.00 64.88 94 GLU A N 1
ATOM 664 C CA . GLU A 1 94 ? -17.112 1.423 16.429 1.00 64.88 94 GLU A CA 1
ATOM 665 C C . GLU A 1 94 ? -16.467 2.807 16.225 1.00 64.88 94 GLU A C 1
ATOM 667 O O . GLU A 1 94 ? -16.814 3.758 16.922 1.00 64.88 94 GLU A O 1
ATOM 672 N N . LEU A 1 95 ? -15.545 2.947 15.261 1.00 64.81 95 LEU A N 1
ATOM 673 C CA . LEU A 1 95 ? -14.934 4.234 14.913 1.00 64.81 95 LEU A CA 1
ATOM 674 C C . LEU A 1 95 ? -15.924 5.152 14.165 1.00 64.81 95 LEU A C 1
ATOM 676 O O . LEU A 1 95 ? -16.749 4.651 13.394 1.00 64.81 95 LEU A O 1
ATOM 680 N N . PRO A 1 96 ? -15.810 6.490 14.297 1.00 66.38 96 PRO A N 1
ATOM 681 C CA . PRO A 1 96 ? -16.563 7.445 13.477 1.00 66.38 96 PRO A CA 1
ATOM 682 C C . PRO A 1 96 ? -16.412 7.151 11.978 1.00 66.38 96 PRO A C 1
ATOM 684 O O . PRO A 1 96 ? -15.334 6.748 11.552 1.00 66.38 96 PRO A O 1
ATOM 687 N N . GLU A 1 97 ? -17.451 7.365 11.162 1.00 67.50 97 GLU A N 1
ATOM 688 C CA . GLU A 1 97 ? -17.479 6.999 9.726 1.00 67.50 97 G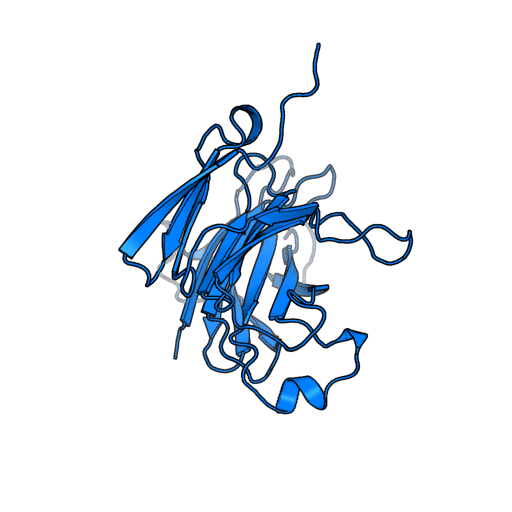LU A CA 1
ATOM 689 C C . GLU A 1 97 ? -16.275 7.548 8.932 1.00 67.50 97 GLU A C 1
ATOM 691 O O . GLU A 1 97 ? -15.706 6.870 8.079 1.00 67.50 97 GLU A O 1
ATOM 696 N N . GLU A 1 98 ? -15.824 8.751 9.277 1.00 64.50 98 GLU A N 1
ATOM 697 C CA . GLU A 1 98 ? -14.635 9.415 8.724 1.00 64.50 98 GLU A CA 1
ATOM 698 C C . GLU A 1 98 ? -13.304 8.722 9.060 1.00 64.50 98 GLU A C 1
ATOM 700 O O . GLU A 1 98 ? -12.314 8.853 8.332 1.00 64.50 98 GLU A O 1
ATOM 705 N N . GLU A 1 99 ? -13.283 7.945 10.140 1.00 64.75 99 GLU A N 1
ATOM 706 C CA . GLU A 1 99 ? -12.162 7.111 10.549 1.00 64.75 99 GLU A CA 1
ATOM 707 C C . GLU A 1 99 ? -12.266 5.671 10.036 1.00 64.75 99 GLU A C 1
ATOM 709 O O . GLU A 1 99 ? -11.327 4.881 10.188 1.00 64.75 99 GLU A O 1
ATOM 714 N N . GLN A 1 100 ? -13.361 5.320 9.365 1.00 68.81 100 GLN A N 1
ATOM 715 C CA . GLN A 1 100 ? -13.551 3.995 8.802 1.00 68.81 100 GLN A CA 1
ATOM 716 C C . GLN A 1 100 ? -12.861 3.881 7.440 1.00 68.81 100 GLN A C 1
ATOM 718 O O . GLN A 1 100 ? -13.183 4.563 6.469 1.00 68.81 100 GLN A O 1
ATOM 723 N N . GLY A 1 101 ? -11.896 2.974 7.338 1.00 76.62 101 GLY A N 1
ATOM 724 C CA . GLY A 1 101 ? -11.215 2.701 6.082 1.00 76.62 101 GLY A CA 1
ATOM 725 C C . GLY A 1 101 ? -10.083 1.715 6.279 1.00 76.62 101 GLY A C 1
ATOM 726 O O . GLY A 1 101 ? -9.399 1.734 7.297 1.00 76.62 101 GLY A O 1
ATOM 727 N N . THR A 1 102 ? -9.874 0.850 5.294 1.00 89.31 102 THR A N 1
ATOM 728 C CA . THR A 1 102 ? -8.808 -0.155 5.328 1.00 89.31 102 THR A CA 1
ATOM 729 C C . THR A 1 102 ? -7.496 0.377 4.758 1.00 89.31 102 THR A C 1
ATOM 731 O O . THR A 1 102 ? -6.461 -0.248 4.955 1.00 89.31 102 THR A O 1
ATOM 734 N N . VAL A 1 103 ? -7.495 1.557 4.121 1.00 93.62 103 VAL A N 1
ATOM 735 C CA . VAL A 1 103 ? -6.277 2.259 3.683 1.00 93.62 103 VAL A CA 1
ATOM 736 C C . VAL A 1 103 ? -6.116 3.584 4.422 1.00 93.62 103 VAL A C 1
ATOM 738 O O . VAL A 1 103 ? -7.050 4.383 4.477 1.00 93.62 103 VAL A O 1
ATOM 741 N N . AL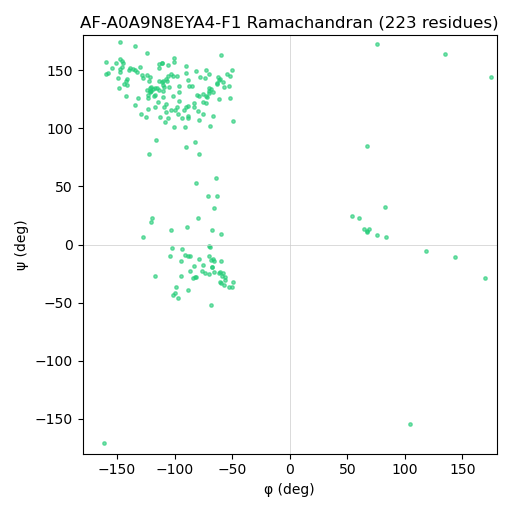A A 1 104 ? -4.906 3.877 4.895 1.00 94.19 104 ALA A N 1
ATOM 742 C CA . ALA A 1 104 ? -4.516 5.189 5.399 1.00 94.19 104 ALA A CA 1
ATOM 743 C C . ALA A 1 104 ? -3.387 5.794 4.551 1.00 94.19 104 ALA A C 1
ATOM 745 O O . ALA A 1 104 ? -2.391 5.134 4.258 1.00 94.19 104 ALA A O 1
ATOM 746 N N . ILE A 1 105 ? -3.515 7.073 4.197 1.00 94.81 105 ILE A N 1
ATOM 747 C CA . ILE A 1 105 ? -2.429 7.873 3.620 1.00 94.81 105 ILE A CA 1
ATOM 748 C C . ILE A 1 105 ? -1.781 8.661 4.754 1.00 94.81 105 IL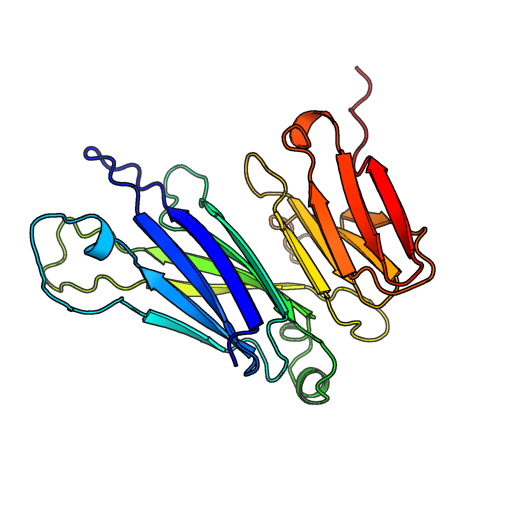E A C 1
ATOM 750 O O . ILE A 1 105 ? -2.453 9.448 5.420 1.00 94.81 105 ILE A O 1
ATOM 754 N N . LEU A 1 106 ? -0.473 8.510 4.941 1.00 95.31 106 LEU A N 1
ATOM 755 C CA . LEU A 1 106 ? 0.297 9.165 5.997 1.00 95.31 106 LEU A CA 1
ATOM 756 C C . LEU A 1 106 ? 1.281 10.164 5.398 1.00 95.31 106 LEU A C 1
ATOM 758 O O . LEU A 1 106 ? 1.925 9.895 4.386 1.00 95.31 106 LEU A O 1
ATOM 762 N N . LYS A 1 107 ? 1.444 11.317 6.046 1.00 93.12 107 LYS A N 1
ATOM 763 C CA . LYS A 1 107 ? 2.539 12.247 5.754 1.00 93.12 107 LYS A CA 1
ATOM 764 C C . LYS A 1 107 ? 3.512 12.219 6.921 1.00 93.12 107 LYS A C 1
ATOM 766 O O . LYS A 1 107 ? 3.141 12.625 8.017 1.00 93.12 107 LYS A O 1
ATOM 771 N N . ALA A 1 108 ? 4.745 11.808 6.647 1.00 92.12 108 ALA A N 1
ATOM 772 C CA . ALA A 1 108 ? 5.867 11.989 7.552 1.00 92.12 108 ALA A CA 1
ATOM 773 C C . ALA A 1 108 ? 6.644 13.234 7.107 1.00 92.12 108 ALA A C 1
ATOM 775 O O . ALA A 1 108 ? 7.111 13.323 5.965 1.00 92.12 108 ALA A O 1
ATOM 776 N N . THR A 1 109 ? 6.721 14.232 7.977 1.00 89.38 109 THR A N 1
ATOM 777 C CA . THR A 1 109 ? 7.482 15.464 7.769 1.00 89.38 109 THR A CA 1
ATOM 778 C C . THR A 1 109 ? 8.733 15.405 8.618 1.00 89.38 109 THR A C 1
ATOM 780 O O . THR A 1 109 ? 8.676 15.027 9.784 1.00 89.38 109 THR A O 1
ATOM 783 N N . ILE A 1 110 ? 9.860 15.785 8.031 1.00 82.31 110 ILE A N 1
ATOM 784 C CA . ILE A 1 110 ? 11.158 15.702 8.688 1.00 82.31 110 ILE A CA 1
ATOM 785 C C . ILE A 1 110 ? 11.674 17.126 8.892 1.00 82.31 110 ILE A C 1
ATOM 787 O O . ILE A 1 110 ? 11.784 17.888 7.928 1.00 82.31 110 ILE A O 1
ATOM 791 N N . GLY A 1 111 ? 11.954 17.492 10.144 1.00 71.62 111 GLY A N 1
ATOM 792 C CA . GLY A 1 111 ? 12.507 18.800 10.497 1.00 71.62 111 GLY A CA 1
ATOM 793 C C . GLY A 1 111 ? 13.899 19.028 9.894 1.00 71.62 111 GLY A C 1
ATOM 794 O O . GLY A 1 111 ? 14.739 18.125 9.867 1.00 71.62 111 GLY A O 1
ATOM 795 N N . SER A 1 112 ? 14.148 20.240 9.393 1.00 60.84 112 SER A N 1
ATOM 796 C CA . SER A 1 112 ? 15.455 20.676 8.887 1.00 60.84 112 SER A CA 1
ATOM 797 C C . SER A 1 112 ? 16.279 21.271 10.027 1.00 60.84 112 SER A C 1
ATOM 799 O O . SER A 1 112 ? 15.887 22.291 10.580 1.00 60.84 112 SER A O 1
ATOM 801 N N . SER A 1 113 ? 17.431 20.673 10.328 1.00 54.38 113 SER A N 1
ATOM 802 C CA . SER A 1 113 ? 18.345 21.034 11.427 1.00 54.38 113 SER A CA 1
ATOM 803 C C . SER A 1 113 ? 19.054 22.397 11.279 1.00 54.38 113 SER A C 1
ATOM 805 O O . SER A 1 113 ? 20.012 22.668 11.994 1.00 54.38 113 SER A O 1
ATOM 807 N N . ALA A 1 114 ? 18.641 23.259 10.348 1.00 47.91 114 ALA A N 1
ATOM 808 C CA . ALA A 1 114 ? 19.302 24.540 10.106 1.00 47.91 114 ALA A CA 1
ATOM 809 C C . ALA A 1 114 ? 18.682 25.637 10.990 1.00 47.91 114 ALA A C 1
ATOM 811 O O . ALA A 1 114 ? 17.785 26.353 10.551 1.00 47.91 114 ALA A O 1
ATOM 812 N N . GLY A 1 115 ? 19.151 25.737 12.239 1.00 48.12 115 GLY A N 1
ATOM 813 C CA . GLY A 1 115 ? 18.925 26.898 13.115 1.00 48.12 115 GLY A CA 1
ATOM 814 C C . GLY A 1 115 ? 18.156 26.647 14.415 1.00 48.12 115 GLY A C 1
ATOM 815 O O . GLY A 1 115 ? 18.074 27.557 15.237 1.00 48.12 115 GLY A O 1
ATOM 816 N N . ASP A 1 116 ? 17.629 25.443 14.638 1.00 43.03 116 ASP A N 1
ATOM 817 C CA . ASP A 1 116 ? 16.897 25.134 15.868 1.00 43.03 116 ASP A CA 1
ATOM 818 C C . ASP A 1 116 ? 17.871 24.640 16.950 1.00 43.03 116 ASP A C 1
ATOM 820 O O . ASP A 1 116 ? 18.445 23.556 16.843 1.00 43.03 116 ASP A O 1
ATOM 824 N N . LYS A 1 117 ? 18.109 25.463 17.983 1.00 51.56 117 LYS A N 1
ATOM 825 C CA . LYS A 1 117 ? 18.976 25.106 19.127 1.00 51.56 117 LYS A CA 1
ATOM 826 C C . LYS A 1 117 ? 18.398 23.955 19.957 1.00 51.56 117 LYS A C 1
ATOM 828 O O . LYS A 1 117 ? 19.123 23.351 20.742 1.00 51.56 117 LYS A O 1
ATOM 833 N N . ASN A 1 118 ? 17.122 23.626 19.755 1.00 48.94 118 ASN A N 1
ATOM 834 C CA . ASN A 1 118 ? 16.548 22.366 20.192 1.00 48.94 118 ASN A CA 1
ATOM 835 C C . ASN A 1 118 ? 16.754 21.335 19.085 1.00 48.94 118 ASN A C 1
ATOM 837 O O . ASN A 1 118 ? 16.123 21.406 18.035 1.00 48.94 118 ASN A O 1
ATOM 841 N N . ASN A 1 119 ? 17.627 20.365 19.348 1.00 50.50 119 ASN A N 1
ATOM 842 C CA . ASN A 1 119 ? 17.994 19.223 18.507 1.00 50.50 119 ASN A CA 1
ATOM 843 C C . ASN A 1 119 ? 16.818 18.249 18.240 1.00 50.50 119 ASN A C 1
ATOM 845 O O . ASN A 1 119 ? 16.968 17.029 18.293 1.00 50.50 119 ASN A O 1
ATOM 849 N N . ASN A 1 120 ? 15.616 18.765 17.979 1.00 53.56 120 ASN A N 1
ATOM 850 C CA . ASN A 1 120 ? 14.420 17.983 17.726 1.00 53.56 120 ASN A CA 1
ATOM 851 C C . ASN A 1 120 ? 14.460 17.477 16.291 1.00 53.56 120 ASN A C 1
ATOM 853 O O . ASN A 1 120 ? 13.762 17.952 15.394 1.00 53.56 120 ASN A O 1
ATOM 857 N N . ASN A 1 121 ? 15.265 16.436 16.107 1.00 58.47 121 ASN A N 1
ATOM 858 C CA . ASN A 1 121 ? 15.396 15.621 14.911 1.00 58.47 121 ASN A CA 1
ATOM 859 C C . ASN A 1 121 ? 14.120 14.809 14.588 1.00 58.47 121 ASN A C 1
ATOM 861 O O . ASN A 1 121 ? 14.179 13.697 14.068 1.00 58.47 121 ASN A O 1
ATOM 865 N N . SER A 1 122 ? 12.954 15.352 14.941 1.00 75.00 122 SER A N 1
ATOM 866 C CA . SER A 1 122 ? 11.695 14.634 15.028 1.00 75.00 122 SER A CA 1
ATOM 867 C C . SER A 1 122 ? 11.065 14.432 13.657 1.00 75.00 122 SER A C 1
ATOM 869 O O . SER A 1 122 ? 10.866 15.372 12.878 1.00 75.00 122 SER A O 1
ATOM 871 N N . ILE A 1 123 ? 10.736 13.175 13.369 1.00 86.25 123 ILE A N 1
ATOM 872 C CA . ILE A 1 123 ? 9.770 12.835 12.335 1.00 86.25 123 ILE A CA 1
ATOM 873 C C . ILE A 1 123 ? 8.387 13.143 12.916 1.00 86.25 123 ILE A C 1
ATOM 875 O O . ILE A 1 123 ? 7.999 12.609 13.954 1.00 86.25 123 ILE A O 1
ATOM 879 N N . GLN A 1 124 ? 7.631 14.001 12.241 1.00 89.75 124 GLN A N 1
ATOM 880 C CA . GLN A 1 124 ? 6.244 14.301 12.582 1.00 89.75 124 GLN A CA 1
ATOM 881 C C . GLN A 1 124 ? 5.329 13.574 11.604 1.00 89.75 124 GLN A C 1
ATOM 883 O O . GLN A 1 124 ? 5.356 13.853 10.401 1.00 89.75 124 GLN A O 1
ATOM 888 N N . VAL A 1 125 ? 4.535 12.630 12.105 1.00 92.56 125 VAL A N 1
ATOM 889 C CA . VAL A 1 125 ? 3.650 11.792 11.289 1.00 92.56 125 VAL A CA 1
ATOM 890 C C . VAL A 1 125 ? 2.204 12.192 11.530 1.00 92.56 125 VAL A C 1
ATOM 892 O O . VAL A 1 125 ? 1.778 12.370 12.665 1.00 92.56 125 VAL A O 1
ATOM 895 N N . ARG A 1 126 ? 1.430 12.312 10.451 1.00 93.69 126 ARG A N 1
ATOM 896 C CA . ARG A 1 126 ? -0.019 12.523 10.527 1.00 93.69 126 ARG A CA 1
ATOM 897 C C . ARG A 1 126 ? -0.766 11.722 9.476 1.00 93.69 126 ARG A C 1
ATOM 899 O O . ARG A 1 126 ? -0.268 11.545 8.359 1.00 93.69 126 ARG A O 1
ATOM 906 N N . VAL A 1 127 ? -1.996 11.333 9.796 1.00 93.25 127 VAL A N 1
ATOM 907 C CA . VAL A 1 127 ? -2.944 10.828 8.800 1.00 93.25 127 VAL A CA 1
ATOM 908 C C . VAL A 1 127 ? -3.381 11.991 7.904 1.00 93.25 127 VAL A C 1
ATOM 910 O O . VAL A 1 127 ? -3.689 13.087 8.372 1.00 93.25 127 VAL A O 1
ATOM 913 N N . ARG A 1 128 ? -3.343 11.780 6.589 1.00 91.06 128 ARG A N 1
ATOM 914 C CA . ARG A 1 128 ? -3.857 12.717 5.582 1.00 91.06 128 ARG A CA 1
ATOM 915 C C . ARG A 1 128 ? -5.237 12.342 5.077 1.00 91.06 128 ARG A C 1
ATOM 917 O O . ARG A 1 128 ? -6.007 13.237 4.759 1.00 91.06 128 ARG A O 1
ATOM 924 N N . SER A 1 129 ? -5.496 11.051 4.932 1.00 89.69 129 SER A N 1
ATOM 925 C CA . SER A 1 129 ? -6.777 10.531 4.468 1.00 89.69 129 SER A CA 1
ATOM 926 C C . SER A 1 129 ? -6.925 9.089 4.934 1.00 89.69 129 SER A C 1
ATOM 928 O O . SER A 1 129 ? -5.926 8.366 5.018 1.00 89.69 129 SER A O 1
ATOM 930 N N . ARG A 1 130 ? -8.163 8.685 5.204 1.00 89.19 130 ARG A N 1
ATOM 931 C CA . ARG A 1 130 ? -8.573 7.290 5.342 1.00 89.19 130 ARG A CA 1
ATOM 932 C C . ARG A 1 130 ? -9.520 6.971 4.198 1.00 89.19 130 ARG A C 1
ATOM 934 O O . ARG A 1 130 ? -10.396 7.766 3.868 1.00 89.19 130 ARG A O 1
ATOM 941 N N . ILE A 1 131 ? -9.278 5.844 3.539 1.00 88.50 131 ILE A N 1
ATOM 942 C CA . ILE A 1 131 ? -9.970 5.472 2.310 1.00 88.50 131 ILE A CA 1
ATOM 943 C C . ILE A 1 131 ? -10.637 4.113 2.529 1.00 88.50 131 ILE A C 1
ATOM 945 O O . ILE A 1 131 ? -9.934 3.113 2.724 1.00 88.50 131 ILE A O 1
ATOM 949 N N . PRO A 1 132 ? -11.977 4.041 2.470 1.00 84.06 132 PRO A N 1
ATOM 950 C CA . PRO A 1 132 ? -12.673 2.768 2.409 1.00 84.06 132 PRO A CA 1
ATOM 951 C C . PRO A 1 132 ? -12.434 2.117 1.043 1.00 84.06 132 PRO A C 1
ATOM 953 O O . PRO A 1 132 ? -12.528 2.763 -0.004 1.00 84.06 132 PRO A O 1
ATOM 956 N N . THR A 1 133 ? -12.121 0.822 1.031 1.00 79.81 133 THR A N 1
ATOM 957 C CA . THR A 1 133 ? -11.933 0.072 -0.220 1.00 79.81 133 THR A CA 1
ATOM 958 C C . THR A 1 133 ? -13.254 -0.433 -0.792 1.00 79.81 133 THR A C 1
ATOM 960 O O . THR A 1 133 ? -13.390 -0.546 -2.010 1.00 79.81 133 THR A O 1
ATOM 963 N N . CYS A 1 134 ? -14.264 -0.697 0.030 1.00 71.00 134 CYS A N 1
ATOM 964 C CA . CYS A 1 134 ? -15.568 -1.166 -0.430 1.00 71.00 134 CYS A CA 1
ATOM 965 C C . CYS A 1 134 ? -16.705 -0.334 0.171 1.00 71.00 134 CYS A C 1
ATOM 967 O O . CYS A 1 134 ? -16.558 0.247 1.241 1.00 71.00 134 CYS A O 1
ATOM 969 N N . ARG A 1 135 ? -17.830 -0.267 -0.554 1.00 62.72 135 ARG A N 1
ATOM 970 C CA . ARG A 1 135 ? -19.073 0.372 -0.088 1.00 62.72 135 ARG A CA 1
ATOM 971 C C . ARG A 1 135 ? -19.889 -0.544 0.824 1.00 62.72 135 ARG A C 1
ATOM 973 O O . ARG A 1 135 ? -20.643 -0.056 1.651 1.00 62.72 135 ARG A O 1
ATOM 980 N N . THR A 1 136 ? -19.759 -1.857 0.644 1.00 53.00 136 THR A N 1
ATOM 981 C CA . THR A 1 136 ? -20.480 -2.887 1.396 1.00 53.00 136 THR A CA 1
ATOM 982 C C . THR A 1 136 ? -19.453 -3.830 2.013 1.00 53.00 136 THR A C 1
ATOM 984 O O . THR A 1 136 ? -18.766 -4.555 1.290 1.00 53.00 136 THR A O 1
ATOM 987 N N . GLY A 1 137 ? -19.310 -3.783 3.336 1.00 57.81 137 GLY A N 1
ATOM 988 C CA . GLY A 1 137 ? -18.256 -4.500 4.058 1.00 57.81 137 GLY A CA 1
ATOM 989 C C . GLY A 1 137 ? -16.871 -3.850 3.937 1.00 57.81 137 GLY A C 1
ATOM 990 O O . GLY A 1 137 ? -16.668 -2.890 3.191 1.00 57.81 137 GLY A O 1
ATOM 991 N N . LYS A 1 138 ? -15.908 -4.374 4.698 1.00 64.44 138 LYS A N 1
ATOM 992 C CA . LYS A 1 138 ? -14.522 -3.886 4.755 1.00 64.44 138 LYS A CA 1
ATOM 993 C C . LYS A 1 138 ? -13.568 -5.024 4.386 1.00 64.44 138 LYS A C 1
ATOM 995 O O . LYS A 1 138 ? -13.004 -5.648 5.273 1.00 64.44 138 LYS A O 1
ATOM 1000 N N . PRO A 1 139 ? -13.412 -5.348 3.090 1.00 73.69 139 PRO A N 1
ATOM 1001 C CA . PRO A 1 139 ? -12.504 -6.412 2.707 1.00 73.69 139 PRO A CA 1
ATOM 1002 C C . PRO A 1 139 ? -11.072 -5.992 3.025 1.00 73.69 139 PRO A C 1
ATOM 1004 O O . PRO A 1 139 ? -10.645 -4.883 2.668 1.00 73.69 139 PRO A O 1
ATOM 1007 N N . GLY A 1 140 ? -10.353 -6.892 3.687 1.00 84.25 140 GLY A N 1
ATOM 1008 C CA . GLY A 1 140 ? -8.943 -6.729 3.973 1.00 84.25 140 GLY A CA 1
ATOM 1009 C C . GLY A 1 140 ? -8.090 -6.582 2.732 1.00 84.25 140 GLY A C 1
ATOM 1010 O O . GLY A 1 140 ? -8.500 -6.859 1.598 1.00 84.25 140 GLY A O 1
ATOM 1011 N N . ILE A 1 141 ? -6.885 -6.080 2.959 1.00 91.81 141 ILE A N 1
ATOM 1012 C CA . ILE A 1 141 ? -5.920 -5.774 1.911 1.00 91.81 141 ILE A CA 1
ATOM 1013 C C . ILE A 1 141 ? -4.695 -6.651 2.116 1.00 91.81 141 ILE A C 1
ATOM 1015 O O . ILE A 1 141 ? -4.098 -6.636 3.188 1.00 91.81 141 ILE A O 1
ATOM 1019 N N . ASN A 1 142 ? -4.262 -7.342 1.062 1.00 94.00 142 ASN A N 1
ATOM 1020 C CA . ASN A 1 142 ? -3.008 -8.101 1.089 1.00 94.00 142 ASN A CA 1
ATOM 1021 C C . ASN A 1 142 ? -1.802 -7.261 0.691 1.00 94.00 142 ASN A C 1
ATOM 1023 O O . ASN A 1 142 ? -0.709 -7.439 1.232 1.00 94.00 142 ASN A O 1
ATOM 1027 N N . ARG A 1 143 ? -1.970 -6.390 -0.310 1.00 96.44 143 ARG A N 1
ATOM 1028 C CA . ARG A 1 143 ? -0.893 -5.563 -0.866 1.00 96.44 143 ARG A CA 1
ATOM 1029 C C . ARG A 1 143 ? -1.411 -4.223 -1.354 1.00 96.44 143 ARG A C 1
ATOM 1031 O O . ARG A 1 143 ? -2.536 -4.093 -1.828 1.00 96.44 143 ARG A O 1
ATOM 1038 N N . LEU A 1 144 ? -0.531 -3.236 -1.305 1.00 96.94 144 LEU A N 1
ATOM 1039 C CA . LEU A 1 144 ? -0.691 -1.945 -1.956 1.00 96.94 144 LEU A CA 1
ATOM 1040 C C . LEU A 1 144 ? 0.682 -1.439 -2.381 1.00 96.94 144 LEU A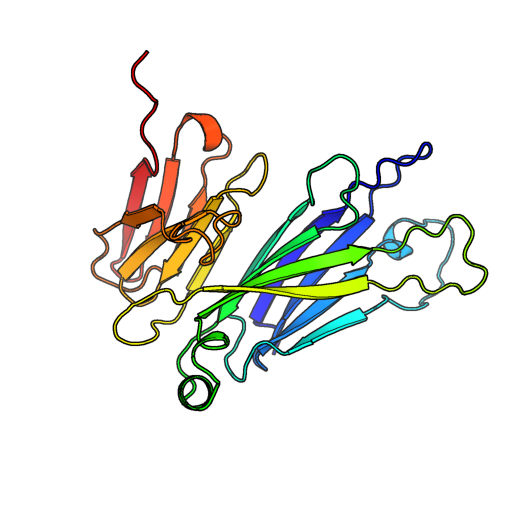 C 1
ATOM 1042 O O . LEU A 1 144 ? 1.678 -1.751 -1.729 1.00 96.94 144 LEU A O 1
ATOM 1046 N N . ARG A 1 145 ? 0.725 -0.694 -3.484 1.00 97.38 145 ARG A N 1
ATOM 1047 C CA . ARG A 1 145 ? 1.958 -0.112 -4.026 1.00 97.38 145 ARG A CA 1
ATOM 1048 C C . ARG A 1 145 ? 1.674 1.205 -4.719 1.00 97.38 145 ARG A C 1
ATOM 1050 O O . ARG A 1 145 ? 0.732 1.293 -5.516 1.00 97.38 145 ARG A O 1
ATOM 1057 N N . PHE A 1 146 ? 2.500 2.207 -4.442 1.00 96.81 146 PHE A N 1
ATOM 1058 C CA . PHE A 1 146 ? 2.582 3.402 -5.259 1.00 96.81 146 PHE A CA 1
ATOM 1059 C C . PHE A 1 146 ? 2.995 3.025 -6.672 1.00 96.81 146 PHE A C 1
ATOM 1061 O O . PHE A 1 146 ? 3.836 2.158 -6.895 1.00 96.81 146 PHE A O 1
ATOM 1068 N N . GLN A 1 147 ? 2.407 3.724 -7.631 1.00 95.31 147 GLN A N 1
ATOM 1069 C CA . GLN A 1 147 ? 2.913 3.698 -8.983 1.00 95.31 147 GLN A CA 1
ATOM 1070 C C . GLN A 1 147 ? 4.283 4.412 -9.026 1.00 95.31 147 GLN A C 1
ATOM 1072 O O . GLN A 1 147 ? 4.407 5.519 -8.475 1.00 95.31 147 GLN A O 1
ATOM 1077 N N . PRO A 1 148 ? 5.296 3.826 -9.691 1.00 91.19 148 PRO A N 1
ATOM 1078 C CA . PRO A 1 148 ? 6.580 4.470 -9.946 1.00 91.19 148 PRO A CA 1
ATOM 1079 C C . PRO A 1 148 ? 6.466 5.875 -10.564 1.00 91.19 148 PRO A C 1
ATOM 1081 O O . PRO A 1 148 ? 5.543 6.177 -11.314 1.00 91.19 148 PRO A O 1
ATOM 1084 N N . GLY A 1 149 ? 7.445 6.742 -10.275 1.00 79.50 149 GLY A N 1
ATOM 1085 C CA . GLY A 1 149 ? 7.613 8.034 -10.957 1.00 79.50 149 GLY A CA 1
ATOM 1086 C C . GLY A 1 149 ? 6.757 9.199 -10.441 1.00 79.50 149 GLY A C 1
ATOM 1087 O O . GLY A 1 149 ? 6.388 10.078 -11.214 1.00 79.50 149 GLY A O 1
ATOM 1088 N N . GLY A 1 150 ? 6.453 9.227 -9.140 1.00 73.94 150 GLY A N 1
ATOM 1089 C CA . GLY A 1 150 ? 5.841 10.386 -8.469 1.00 73.94 150 GLY A CA 1
ATOM 1090 C C . GLY A 1 150 ? 4.825 10.022 -7.387 1.00 73.94 150 GLY A C 1
ATOM 1091 O O . GLY A 1 150 ? 4.376 10.885 -6.630 1.00 73.94 150 GLY A O 1
ATOM 1092 N N . GLY A 1 151 ? 4.434 8.744 -7.321 1.00 80.50 151 GLY A N 1
ATOM 1093 C CA . GLY A 1 151 ? 3.589 8.196 -6.266 1.00 80.50 151 GLY A CA 1
ATOM 1094 C C . GLY A 1 151 ? 2.212 8.845 -6.164 1.00 80.50 151 GLY A C 1
ATOM 1095 O O . GLY A 1 151 ? 1.634 8.825 -5.082 1.00 80.50 151 GLY A O 1
ATOM 1096 N N . ARG A 1 152 ? 1.700 9.469 -7.239 1.00 88.56 152 ARG A N 1
ATOM 1097 C CA . ARG A 1 152 ? 0.353 10.067 -7.280 1.00 88.56 152 ARG A CA 1
ATOM 1098 C C . ARG A 1 152 ? -0.723 8.990 -7.222 1.00 88.56 152 ARG A C 1
ATOM 1100 O O . ARG A 1 152 ? -1.647 9.088 -6.412 1.00 88.56 152 ARG A O 1
ATOM 1107 N N . LEU A 1 153 ? -0.607 8.005 -8.106 1.00 93.56 153 LEU A N 1
ATOM 1108 C CA . LEU A 1 153 ? -1.476 6.845 -8.096 1.00 93.56 153 LEU A CA 1
ATOM 1109 C C . LEU A 1 153 ? -0.866 5.752 -7.231 1.00 93.56 153 LEU A C 1
ATOM 1111 O O . LEU A 1 153 ? 0.351 5.668 -7.054 1.00 93.56 153 LEU A O 1
ATOM 1115 N N . PHE A 1 154 ? -1.734 4.910 -6.704 1.00 95.94 154 PHE A N 1
ATOM 1116 C CA . PHE A 1 154 ? -1.357 3.659 -6.076 1.00 95.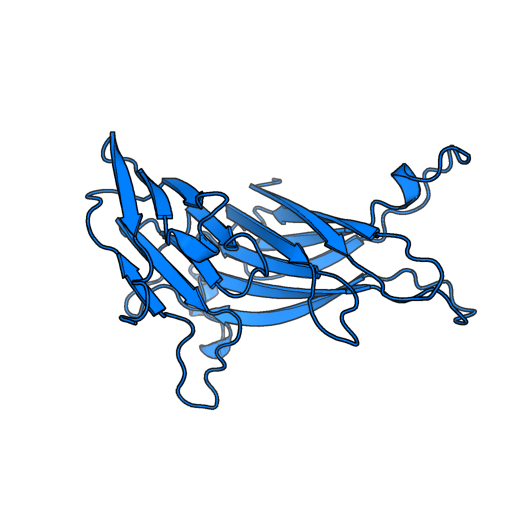94 154 PHE A CA 1
ATOM 1117 C C . PHE A 1 154 ? -2.437 2.625 -6.342 1.00 95.94 154 PHE A C 1
ATOM 1119 O O . PHE A 1 154 ? -3.585 2.969 -6.632 1.00 95.94 154 PHE A O 1
ATOM 1126 N N . ALA A 1 155 ? -2.066 1.359 -6.252 1.00 96.69 155 ALA A N 1
ATOM 1127 C CA . ALA A 1 155 ? -3.003 0.263 -6.376 1.00 96.69 155 ALA A CA 1
ATOM 1128 C C . ALA A 1 155 ? -3.190 -0.454 -5.039 1.00 96.69 155 ALA A C 1
ATOM 1130 O O . ALA A 1 155 ? -2.327 -0.390 -4.160 1.00 96.69 155 ALA A O 1
ATOM 1131 N N . VAL A 1 156 ? -4.331 -1.123 -4.895 1.00 96.38 156 VAL A N 1
ATOM 1132 C CA . VAL A 1 156 ? -4.731 -1.880 -3.705 1.00 96.38 156 VAL A CA 1
ATOM 1133 C C . VAL A 1 156 ? -5.284 -3.233 -4.145 1.00 96.38 156 VAL A C 1
ATOM 1135 O O . VAL A 1 156 ? -6.277 -3.284 -4.873 1.00 96.38 156 VAL A O 1
ATOM 1138 N N . ALA A 1 157 ? -4.647 -4.308 -3.690 1.00 95.75 157 ALA A N 1
ATOM 1139 C CA . ALA A 1 157 ? -5.048 -5.696 -3.892 1.00 95.75 157 ALA A CA 1
ATOM 1140 C C . ALA A 1 157 ? -5.833 -6.189 -2.669 1.00 95.75 157 ALA A C 1
ATOM 1142 O O . ALA A 1 157 ? -5.285 -6.283 -1.565 1.00 95.75 157 ALA A O 1
ATOM 1143 N N . GLY A 1 158 ? -7.127 -6.443 -2.865 1.00 93.25 158 GLY A N 1
ATOM 1144 C CA . GLY A 1 158 ? -8.053 -6.823 -1.801 1.00 93.25 158 GLY A CA 1
ATOM 1145 C C . GLY A 1 158 ? -8.337 -8.322 -1.736 1.00 93.25 158 GLY A C 1
ATOM 1146 O O . GLY A 1 158 ? -8.185 -9.052 -2.718 1.00 93.25 158 GLY A O 1
ATOM 1147 N N . TRP A 1 159 ? -8.829 -8.756 -0.578 1.00 92.12 159 TRP A N 1
ATOM 1148 C CA . TRP A 1 159 ? -9.360 -10.108 -0.368 1.00 92.12 159 TRP A CA 1
ATOM 1149 C C . TRP A 1 159 ? -10.654 -10.366 -1.135 1.00 92.12 159 TRP A C 1
ATOM 1151 O O . TRP A 1 159 ? -10.996 -11.503 -1.426 1.00 92.12 159 TRP A O 1
ATOM 1161 N N . ASP A 1 160 ? -11.344 -9.303 -1.541 1.00 91.38 160 ASP A N 1
ATOM 1162 C CA . ASP A 1 160 ? -12.557 -9.362 -2.352 1.00 91.38 160 ASP A CA 1
ATOM 1163 C C . ASP A 1 160 ? -12.291 -9.583 -3.848 1.00 91.38 160 ASP A C 1
ATOM 1165 O O . ASP A 1 160 ? -13.133 -9.248 -4.684 1.00 91.38 160 ASP A O 1
ATOM 1169 N N . GLN A 1 161 ? -11.127 -10.145 -4.194 1.00 93.94 161 GLN A N 1
ATOM 1170 C CA . GLN A 1 161 ? -10.764 -10.537 -5.561 1.00 93.94 161 GLN A CA 1
ATOM 1171 C C . GLN A 1 161 ? -10.601 -9.341 -6.515 1.00 93.94 161 GLN A C 1
ATOM 1173 O O . GLN A 1 161 ? -10.562 -9.484 -7.742 1.00 93.94 161 GLN A O 1
ATOM 1178 N N . ARG A 1 162 ? -10.562 -8.115 -5.975 1.00 93.44 162 ARG A N 1
ATOM 1179 C CA . ARG A 1 162 ? -10.501 -6.886 -6.769 1.00 93.44 162 ARG A CA 1
ATOM 1180 C C . ARG A 1 162 ? -9.153 -6.211 -6.632 1.00 93.44 162 ARG A C 1
ATOM 1182 O O . ARG A 1 162 ? -8.622 -6.049 -5.531 1.00 93.44 162 ARG A O 1
ATOM 1189 N N . LEU A 1 163 ? -8.686 -5.685 -7.759 1.00 95.38 163 LEU A N 1
ATOM 1190 C CA . LEU A 1 163 ? -7.663 -4.655 -7.767 1.00 95.38 163 LEU A CA 1
ATOM 1191 C C . LEU A 1 163 ? -8.318 -3.281 -7.875 1.00 95.38 163 LEU A C 1
ATOM 1193 O O . LEU A 1 163 ? -9.232 -3.073 -8.671 1.00 95.38 163 LEU A O 1
ATOM 1197 N N . ARG A 1 164 ? -7.845 -2.322 -7.086 1.00 94.38 164 ARG A N 1
ATOM 1198 C CA . ARG A 1 164 ? -8.321 -0.937 -7.130 1.00 94.38 164 ARG A CA 1
ATOM 1199 C C . ARG A 1 164 ? -7.191 0.001 -7.459 1.00 94.38 164 ARG A C 1
ATOM 1201 O O . ARG A 1 164 ? -6.134 -0.088 -6.846 1.00 94.38 164 ARG A O 1
ATOM 1208 N N . ILE A 1 165 ? -7.450 0.937 -8.362 1.00 95.12 165 ILE A N 1
ATOM 1209 C CA . ILE A 1 165 ? -6.534 2.031 -8.679 1.00 95.12 165 ILE A CA 1
ATOM 1210 C C . ILE A 1 165 ? -7.036 3.284 -7.978 1.00 95.12 165 ILE A C 1
ATOM 1212 O O . ILE A 1 165 ? -8.207 3.645 -8.113 1.00 95.12 165 ILE A O 1
ATOM 1216 N N . MET A 1 166 ? -6.151 3.937 -7.234 1.00 93.81 166 MET A N 1
ATOM 1217 C CA . MET A 1 166 ? -6.460 5.066 -6.368 1.00 93.81 166 MET A CA 1
ATOM 1218 C C . MET A 1 166 ? -5.605 6.287 -6.725 1.00 93.81 166 MET A C 1
ATOM 1220 O O . MET A 1 166 ? -4.442 6.148 -7.090 1.00 93.81 166 MET A O 1
ATOM 1224 N N . ASP A 1 167 ? -6.159 7.492 -6.581 1.00 92.25 167 ASP A N 1
ATOM 1225 C CA . ASP A 1 167 ? -5.442 8.771 -6.661 1.00 92.25 167 ASP A CA 1
ATOM 1226 C C . ASP A 1 167 ? -5.327 9.378 -5.260 1.00 92.25 167 ASP A C 1
ATOM 1228 O O . ASP A 1 167 ? -6.326 9.768 -4.651 1.00 92.25 167 ASP A O 1
ATOM 1232 N N . ARG A 1 168 ? -4.104 9.490 -4.733 1.00 89.94 168 ARG A N 1
ATOM 1233 C CA . ARG A 1 168 ? -3.862 10.022 -3.380 1.00 89.94 168 ARG A CA 1
ATOM 1234 C C . ARG A 1 168 ? -4.183 11.514 -3.241 1.00 89.94 168 ARG A C 1
ATOM 1236 O O . ARG A 1 168 ? -4.262 12.008 -2.120 1.00 89.94 168 ARG A O 1
ATOM 1243 N N . ALA A 1 169 ? -4.252 12.248 -4.356 1.00 86.19 169 ALA A N 1
ATOM 1244 C CA . ALA A 1 169 ? -4.455 13.696 -4.373 1.00 86.19 169 ALA A CA 1
ATOM 1245 C C . ALA A 1 169 ? -5.938 14.086 -4.450 1.00 86.19 169 ALA A C 1
ATOM 1247 O O . ALA A 1 169 ? -6.267 15.267 -4.317 1.00 86.19 169 ALA A O 1
ATOM 1248 N N . ALA A 1 170 ? -6.832 13.118 -4.675 1.00 79.19 170 ALA A N 1
ATOM 1249 C CA . ALA A 1 170 ? -8.261 13.349 -4.537 1.00 79.19 170 ALA A CA 1
ATOM 1250 C C . ALA A 1 170 ? -8.579 13.747 -3.087 1.00 79.19 170 ALA A C 1
ATOM 1252 O O . ALA A 1 170 ? -7.958 13.261 -2.148 1.00 79.19 170 ALA A O 1
ATOM 1253 N N . ILE A 1 171 ? -9.510 14.681 -2.908 1.00 67.19 171 ILE A N 1
ATOM 1254 C CA . ILE A 1 171 ? -10.001 15.089 -1.592 1.00 67.19 171 ILE A CA 1
ATOM 1255 C C . ILE A 1 171 ? -11.521 15.069 -1.701 1.00 67.19 171 ILE A C 1
ATOM 1257 O O . ILE A 1 171 ? -12.082 15.716 -2.594 1.00 67.19 171 ILE A O 1
ATOM 1261 N N . ASN A 1 172 ? -12.172 14.346 -0.788 1.00 56.94 172 ASN A N 1
ATOM 1262 C CA . ASN A 1 172 ? -13.625 14.158 -0.778 1.00 56.94 172 ASN A CA 1
ATOM 1263 C C . ASN A 1 172 ? -14.408 15.487 -0.651 1.00 56.94 172 ASN A C 1
ATOM 1265 O O . ASN A 1 172 ? -15.585 15.530 -0.985 1.00 56.94 172 ASN A O 1
ATOM 1269 N N . SER A 1 173 ? -13.752 16.598 -0.288 1.00 54.16 173 SER A N 1
ATOM 1270 C CA . SER A 1 173 ? -14.352 17.937 -0.185 1.00 54.16 173 SER A CA 1
ATOM 1271 C C . SER A 1 173 ? -14.769 18.575 -1.517 1.00 54.16 173 SER A C 1
ATOM 1273 O O . SER A 1 173 ? -15.484 19.570 -1.514 1.00 54.16 173 SER A O 1
ATOM 1275 N N . ARG A 1 174 ? -14.342 18.032 -2.668 1.00 56.09 174 ARG A N 1
ATOM 1276 C CA . ARG A 1 174 ? -14.726 18.533 -4.008 1.00 56.09 174 ARG A CA 1
ATOM 1277 C C . ARG A 1 174 ? -15.467 17.496 -4.857 1.00 56.09 174 ARG A C 1
ATOM 1279 O O . ARG A 1 174 ? -15.393 17.552 -6.082 1.00 56.09 174 ARG A O 1
ATOM 1286 N N . GLY A 1 175 ? -16.085 16.494 -4.225 1.00 58.88 175 GLY A N 1
ATOM 1287 C CA . GLY A 1 175 ? -16.780 15.404 -4.925 1.00 58.88 175 GLY A CA 1
ATOM 1288 C C . GLY A 1 175 ? -15.859 14.467 -5.724 1.00 58.88 175 GLY A C 1
ATOM 1289 O O . GLY A 1 175 ? -16.334 13.646 -6.504 1.00 58.88 175 GLY A O 1
ATOM 1290 N N . LYS A 1 176 ? -14.532 14.573 -5.555 1.00 66.50 176 LYS A N 1
ATOM 1291 C CA . LYS A 1 176 ? -13.555 13.700 -6.217 1.00 66.50 176 LYS A CA 1
ATOM 1292 C C . LYS A 1 176 ? -13.247 12.505 -5.324 1.00 66.50 176 LYS A C 1
ATOM 1294 O O . LYS A 1 176 ? -12.654 12.676 -4.264 1.00 66.50 176 LYS A O 1
ATOM 1299 N N . SER A 1 177 ? -13.607 11.311 -5.788 1.00 81.56 177 SER A N 1
ATOM 1300 C CA . SER A 1 177 ? -13.251 10.058 -5.124 1.00 81.56 177 SER A CA 1
ATOM 1301 C C . SER A 1 177 ? -11.770 9.730 -5.319 1.00 81.56 177 SER A C 1
ATOM 1303 O O . SER A 1 177 ? -11.210 9.950 -6.397 1.00 81.56 177 SER A O 1
ATOM 1305 N N . HIS A 1 178 ? -11.151 9.157 -4.285 1.00 88.81 178 HIS A N 1
ATOM 1306 C CA . HIS A 1 178 ? -9.849 8.502 -4.403 1.00 88.81 178 HIS A CA 1
ATOM 1307 C C . HIS A 1 178 ? -9.880 7.347 -5.404 1.00 88.81 178 HIS A C 1
ATOM 1309 O O . HIS A 1 178 ? -8.892 7.124 -6.096 1.00 88.81 178 HIS A O 1
ATOM 1315 N N . LEU A 1 179 ? -11.002 6.637 -5.516 1.00 90.12 179 LEU A N 1
ATOM 1316 C CA . LEU A 1 179 ? -11.137 5.497 -6.409 1.00 90.12 179 LEU A CA 1
ATOM 1317 C C . LEU A 1 179 ? -11.207 5.950 -7.871 1.00 90.12 179 LEU A C 1
ATOM 1319 O O . LEU A 1 179 ? -12.102 6.696 -8.264 1.00 90.12 179 LEU A O 1
ATOM 1323 N N . LYS A 1 180 ? -10.269 5.459 -8.682 1.00 90.94 180 LYS A N 1
ATOM 1324 C CA . LYS A 1 180 ? -10.205 5.697 -10.129 1.00 90.94 180 LYS A CA 1
ATOM 1325 C C . LYS A 1 180 ? -10.771 4.538 -10.936 1.00 90.94 180 LYS A C 1
ATOM 1327 O O . LYS A 1 180 ? -11.466 4.774 -11.916 1.00 90.94 180 LYS A O 1
ATOM 1332 N N . ALA A 1 181 ? -10.465 3.306 -10.535 1.00 91.50 181 ALA A N 1
ATOM 1333 C CA . ALA A 1 181 ? -10.919 2.105 -11.225 1.00 91.50 181 ALA A CA 1
ATOM 1334 C C . ALA A 1 181 ? -10.991 0.906 -10.275 1.00 91.50 181 ALA A C 1
ATOM 1336 O O . ALA A 1 181 ? -10.217 0.815 -9.320 1.00 91.50 181 ALA A O 1
ATOM 1337 N N . ILE A 1 182 ? -11.895 -0.027 -10.583 1.00 92.88 182 ILE A N 1
ATOM 1338 C CA . ILE A 1 182 ? -11.945 -1.371 -9.999 1.00 92.88 182 ILE A CA 1
ATOM 1339 C C . ILE A 1 182 ? -11.723 -2.356 -11.140 1.00 92.88 182 ILE A C 1
A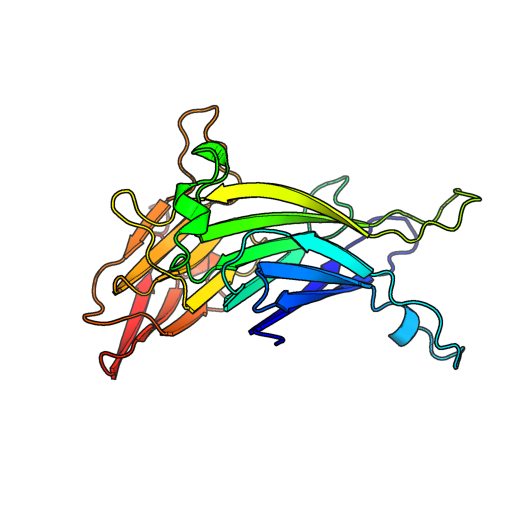TOM 1341 O O . ILE A 1 182 ? -12.528 -2.403 -12.069 1.00 92.88 182 ILE A O 1
ATOM 1345 N N . LEU A 1 183 ? -10.657 -3.143 -11.061 1.00 95.12 183 LEU A N 1
ATOM 1346 C CA . LEU A 1 183 ? -10.360 -4.192 -12.024 1.00 95.12 183 LEU A CA 1
ATOM 1347 C C . LEU A 1 183 ? -10.874 -5.527 -11.490 1.00 95.12 183 LEU A C 1
ATOM 1349 O O . LEU A 1 183 ? -10.681 -5.878 -10.321 1.00 95.12 183 LEU A O 1
ATOM 1353 N N . ARG A 1 184 ? -11.600 -6.232 -12.354 1.00 95.62 184 ARG A N 1
ATOM 1354 C CA . ARG A 1 184 ? -12.338 -7.458 -12.057 1.00 95.62 184 ARG A CA 1
ATOM 1355 C C . ARG A 1 184 ? -11.815 -8.554 -12.976 1.00 95.62 184 ARG A C 1
ATOM 1357 O O . ARG A 1 184 ? -11.713 -8.312 -14.173 1.00 95.62 184 ARG A O 1
ATOM 1364 N N . GLY A 1 185 ? -11.492 -9.721 -12.425 1.00 95.12 185 GLY A N 1
ATOM 1365 C CA . GLY A 1 185 ? -11.042 -10.864 -13.225 1.00 95.12 185 GLY A CA 1
ATOM 1366 C C . GLY A 1 185 ? -10.482 -12.022 -12.406 1.00 95.12 185 GLY A C 1
ATOM 1367 O O . GLY A 1 185 ? -10.613 -13.159 -12.833 1.00 95.12 185 GLY A O 1
ATOM 1368 N N . HIS A 1 186 ? -9.904 -11.756 -11.231 1.00 97.75 186 HIS A N 1
ATOM 1369 C CA . HIS A 1 186 ? -9.574 -12.826 -10.291 1.00 97.75 186 HIS A CA 1
ATOM 1370 C C . HIS A 1 186 ? -10.837 -13.438 -9.685 1.00 97.75 186 HIS A C 1
ATOM 1372 O O . HIS A 1 186 ? -11.818 -12.724 -9.452 1.00 97.75 186 HIS A O 1
ATOM 1378 N N . ASP A 1 187 ? -10.762 -14.739 -9.418 1.00 97.25 187 ASP A N 1
ATOM 1379 C CA . ASP A 1 187 ? -11.832 -15.544 -8.816 1.00 97.25 187 ASP A CA 1
ATOM 1380 C C . ASP A 1 187 ? -11.570 -15.821 -7.322 1.00 97.25 187 ASP A C 1
ATOM 1382 O O . ASP A 1 187 ? -12.397 -16.419 -6.637 1.00 97.25 187 ASP A O 1
ATOM 1386 N N . ASP A 1 188 ? -10.427 -15.360 -6.805 1.00 96.38 188 ASP A N 1
ATOM 1387 C CA . ASP A 1 188 ? -10.029 -15.472 -5.401 1.00 96.38 188 ASP A CA 1
ATOM 1388 C C . ASP A 1 188 ? -9.179 -14.257 -4.962 1.00 96.38 188 ASP A C 1
ATOM 1390 O O . ASP A 1 188 ? -8.864 -13.363 -5.756 1.00 96.38 188 ASP A O 1
ATOM 1394 N N . SER A 1 189 ? -8.852 -14.184 -3.673 1.00 94.50 189 SER A N 1
ATOM 1395 C CA . SER A 1 189 ? -8.127 -13.102 -3.017 1.00 94.50 189 SER A CA 1
ATOM 1396 C C . SER A 1 189 ? -6.814 -12.774 -3.731 1.00 94.50 189 SER A C 1
ATOM 1398 O O . SER A 1 189 ? -5.938 -13.629 -3.905 1.00 94.50 189 SER A O 1
ATOM 1400 N N . VAL A 1 190 ? -6.644 -11.497 -4.087 1.00 97.06 190 VAL A N 1
ATOM 1401 C CA . VAL A 1 190 ? -5.426 -11.008 -4.736 1.00 97.06 190 VAL A CA 1
ATOM 1402 C C . VAL A 1 190 ? -4.334 -10.908 -3.680 1.00 97.06 190 VAL A C 1
ATOM 1404 O O . VAL A 1 190 ? -4.429 -10.104 -2.754 1.00 97.06 190 VAL A O 1
ATOM 1407 N N . SER A 1 191 ? -3.311 -11.749 -3.782 1.00 95.75 191 SER A N 1
ATOM 1408 C CA . SER A 1 191 ? -2.279 -11.929 -2.756 1.00 95.75 191 SER A CA 1
ATOM 1409 C C . SER A 1 191 ? -1.041 -11.075 -3.008 1.00 95.75 191 SER A C 1
ATOM 1411 O O . SER A 1 191 ? -0.347 -10.693 -2.063 1.00 95.75 191 SER A O 1
ATOM 1413 N N . THR A 1 192 ? -0.765 -10.744 -4.271 1.00 96.94 192 THR A N 1
ATOM 1414 C CA . THR A 1 192 ? 0.407 -9.960 -4.653 1.00 96.94 192 THR A CA 1
ATOM 1415 C C . THR A 1 192 ? 0.165 -9.069 -5.863 1.00 96.94 192 THR A C 1
ATOM 1417 O O . THR A 1 192 ? -0.760 -9.285 -6.648 1.00 96.94 192 THR A O 1
ATOM 1420 N N . MET A 1 193 ? 1.003 -8.045 -6.001 1.00 97.56 193 MET A N 1
ATOM 1421 C CA . MET A 1 193 ? 0.935 -7.072 -7.081 1.00 97.56 193 MET A CA 1
ATOM 1422 C C . MET A 1 193 ? 2.269 -6.352 -7.261 1.00 97.56 193 MET A C 1
ATOM 1424 O O . MET A 1 193 ? 2.919 -6.029 -6.264 1.00 97.56 193 MET A O 1
ATOM 1428 N N . ASP A 1 194 ? 2.591 -6.000 -8.506 1.00 97.69 194 ASP A N 1
ATOM 1429 C CA . ASP A 1 194 ? 3.611 -4.997 -8.801 1.00 97.69 194 ASP A CA 1
ATOM 1430 C C . ASP A 1 194 ? 3.274 -4.157 -10.044 1.00 97.69 194 ASP A C 1
ATOM 1432 O O . ASP A 1 194 ? 2.504 -4.569 -10.919 1.00 97.69 194 ASP A O 1
ATOM 1436 N N . TRP A 1 195 ? 3.836 -2.956 -10.113 1.00 97.62 195 TRP A N 1
ATOM 1437 C CA . TRP A 1 195 ? 3.741 -2.083 -11.279 1.00 97.62 195 TRP A CA 1
ATOM 1438 C C . TRP A 1 195 ? 4.896 -2.353 -12.237 1.00 97.62 195 TRP A C 1
ATOM 1440 O O . TRP A 1 195 ? 6.018 -2.621 -11.816 1.00 97.62 195 TRP A O 1
ATOM 1450 N N . ALA A 1 196 ? 4.659 -2.192 -13.538 1.00 96.19 196 ALA A N 1
ATOM 1451 C CA . ALA A 1 196 ? 5.773 -2.112 -14.471 1.00 96.19 196 ALA A CA 1
ATOM 1452 C C . ALA A 1 196 ? 6.648 -0.877 -14.145 1.00 96.19 196 ALA A C 1
ATOM 1454 O O . ALA A 1 196 ? 6.104 0.179 -13.785 1.00 96.19 196 ALA A O 1
ATOM 1455 N N . PRO A 1 197 ? 7.984 -0.949 -14.298 1.00 93.69 197 PRO A N 1
ATOM 1456 C CA . PRO A 1 197 ? 8.864 0.201 -14.066 1.00 93.69 197 PRO A CA 1
ATOM 1457 C C . PRO A 1 197 ? 8.497 1.416 -14.929 1.00 93.69 197 PRO A C 1
ATOM 1459 O O . PRO A 1 197 ? 8.555 2.557 -14.475 1.00 93.69 197 PRO A O 1
ATOM 1462 N N . ASP A 1 198 ? 8.043 1.161 -16.158 1.00 92.56 198 ASP A N 1
ATOM 1463 C CA . ASP A 1 198 ? 7.573 2.156 -17.121 1.00 92.56 198 ASP A CA 1
ATOM 1464 C C . ASP A 1 198 ? 6.067 2.448 -16.999 1.00 92.56 198 ASP A C 1
ATOM 1466 O O . ASP A 1 198 ? 5.481 3.044 -17.905 1.00 92.56 198 ASP A O 1
ATOM 1470 N N . SER A 1 199 ? 5.424 2.039 -15.899 1.00 93.06 199 SER A N 1
ATOM 1471 C CA . SER A 1 199 ? 3.967 2.108 -15.723 1.00 93.06 199 SER A CA 1
ATOM 1472 C C . SER A 1 199 ? 3.397 3.482 -16.039 1.00 93.06 199 SER A C 1
ATOM 1474 O O . SER A 1 199 ? 2.344 3.540 -16.652 1.00 93.06 199 SER A O 1
ATOM 1476 N N . ASN A 1 200 ? 4.089 4.585 -15.732 1.00 89.06 200 ASN A N 1
ATOM 1477 C CA . ASN A 1 200 ? 3.671 5.938 -16.137 1.00 89.06 200 ASN A CA 1
ATOM 1478 C C . ASN A 1 200 ? 3.320 6.068 -17.629 1.00 89.06 200 ASN A C 1
ATOM 1480 O O . ASN A 1 200 ? 2.439 6.849 -17.979 1.00 89.06 200 ASN A O 1
ATOM 1484 N N . GLN A 1 201 ? 3.987 5.308 -18.495 1.00 89.00 201 GLN A N 1
ATOM 1485 C CA . GLN A 1 201 ? 3.758 5.280 -19.936 1.00 89.00 201 GLN A CA 1
ATOM 1486 C C . GLN A 1 201 ? 2.931 4.062 -20.370 1.00 89.00 201 GLN A C 1
ATOM 1488 O O . GLN A 1 201 ? 2.040 4.194 -21.213 1.00 89.00 201 GLN A O 1
ATOM 1493 N N . SER A 1 202 ? 3.230 2.876 -19.830 1.00 91.94 202 SER A N 1
ATOM 1494 C CA . SER A 1 202 ? 2.629 1.609 -20.270 1.00 91.94 202 SER A CA 1
ATOM 1495 C C . SER A 1 202 ? 1.256 1.338 -19.652 1.00 91.94 202 SER A C 1
ATOM 1497 O O . SER A 1 202 ? 0.412 0.661 -20.252 1.00 91.94 202 SER A O 1
ATOM 1499 N N . GLY A 1 203 ? 1.027 1.877 -18.455 1.00 91.81 203 GLY A N 1
ATOM 1500 C CA . GLY A 1 203 ? -0.120 1.587 -17.609 1.00 91.81 203 GLY A CA 1
ATOM 1501 C C . GLY A 1 203 ? -0.132 0.186 -17.032 1.00 91.81 203 GLY A C 1
ATOM 1502 O O . GLY A 1 203 ? -1.179 -0.235 -16.550 1.00 91.81 203 GLY A O 1
ATOM 1503 N N . LEU A 1 204 ? 0.982 -0.544 -17.105 1.00 95.94 204 LEU A N 1
ATOM 1504 C CA . LEU A 1 204 ? 0.990 -1.959 -16.779 1.00 95.94 204 LEU A CA 1
ATOM 1505 C C . LEU A 1 204 ? 1.153 -2.230 -15.284 1.00 95.94 204 LEU A C 1
ATOM 1507 O O . LEU A 1 204 ? 2.000 -1.644 -14.607 1.00 95.94 204 LEU A O 1
ATOM 1511 N N . CYS A 1 205 ? 0.347 -3.167 -14.795 1.00 97.25 205 CYS A N 1
ATOM 1512 C CA . CYS A 1 205 ? 0.412 -3.721 -13.450 1.00 97.25 205 CYS A CA 1
ATOM 1513 C C . CYS A 1 205 ? 0.126 -5.223 -13.517 1.00 97.25 205 CYS A C 1
ATOM 1515 O O . CYS A 1 205 ? -0.781 -5.640 -14.236 1.00 97.25 205 CYS A O 1
ATOM 1517 N N . ALA A 1 206 ? 0.887 -6.029 -12.785 1.00 98.31 206 ALA A N 1
ATOM 1518 C CA . ALA A 1 206 ? 0.670 -7.463 -12.664 1.00 98.31 206 ALA A CA 1
ATOM 1519 C C . ALA A 1 206 ? 0.090 -7.787 -11.286 1.00 98.31 206 ALA A C 1
ATOM 1521 O O . ALA A 1 206 ? 0.527 -7.223 -10.283 1.00 98.31 206 ALA A O 1
ATOM 1522 N N . THR A 1 207 ? -0.858 -8.718 -11.225 1.00 98.62 207 THR A N 1
ATOM 1523 C CA . THR A 1 207 ? -1.391 -9.256 -9.968 1.00 98.62 207 THR A CA 1
ATOM 1524 C C . THR A 1 207 ? -1.357 -10.772 -9.969 1.00 98.62 207 THR A C 1
ATOM 1526 O O . THR A 1 207 ? -1.566 -11.391 -11.008 1.00 98.62 207 THR A O 1
ATOM 1529 N N . GLY A 1 208 ? -1.127 -11.360 -8.797 1.00 98.44 208 GLY A N 1
ATOM 1530 C CA . GLY A 1 208 ? -1.293 -12.790 -8.543 1.00 98.44 208 GLY A CA 1
ATOM 1531 C C . GLY A 1 208 ? -2.308 -13.007 -7.425 1.00 98.44 208 GLY A C 1
ATOM 1532 O O . GLY A 1 208 ? -2.373 -12.205 -6.488 1.00 98.44 208 GLY A O 1
ATOM 1533 N N . ALA A 1 209 ? -3.104 -14.067 -7.526 1.00 98.25 209 ALA A N 1
ATOM 1534 C CA . ALA A 1 209 ? -4.149 -14.381 -6.557 1.00 98.25 209 ALA A CA 1
ATOM 1535 C C . ALA A 1 209 ? -4.146 -15.861 -6.156 1.00 98.25 209 ALA A C 1
ATOM 1537 O O . ALA A 1 209 ? -3.432 -16.684 -6.730 1.00 98.25 209 ALA A O 1
ATOM 1538 N N . ALA A 1 210 ? -4.944 -16.182 -5.138 1.00 97.81 210 ALA A N 1
ATOM 1539 C CA . ALA A 1 210 ? -5.125 -17.550 -4.650 1.00 97.81 210 ALA A CA 1
ATOM 1540 C C . ALA A 1 210 ? -5.843 -18.474 -5.659 1.00 97.81 210 ALA A C 1
ATOM 1542 O O . ALA A 1 210 ? -5.751 -19.690 -5.540 1.00 97.81 210 ALA A O 1
ATOM 1543 N N . ASP A 1 211 ? -6.441 -17.910 -6.715 1.00 97.75 211 ASP A N 1
ATOM 1544 C CA . ASP A 1 211 ? -7.019 -18.648 -7.847 1.00 97.75 211 ASP A CA 1
ATOM 1545 C C . ASP A 1 211 ? -5.960 -19.315 -8.749 1.00 97.75 211 ASP A C 1
ATOM 1547 O O . ASP A 1 211 ? -6.300 -19.962 -9.741 1.00 97.75 211 ASP A O 1
ATOM 1551 N N . GLY A 1 212 ? -4.672 -19.140 -8.432 1.00 97.81 212 GLY A N 1
ATOM 1552 C CA . GLY A 1 212 ? -3.548 -19.693 -9.183 1.00 97.81 212 GLY A CA 1
ATOM 1553 C C . GLY A 1 212 ? -3.248 -18.952 -10.488 1.00 97.81 212 GLY A C 1
ATOM 1554 O O . GLY A 1 212 ? -2.426 -19.422 -11.274 1.00 97.81 212 GLY A O 1
ATOM 1555 N N . LYS A 1 213 ? -3.890 -17.805 -10.741 1.00 98.25 213 LYS A N 1
ATOM 1556 C CA . LYS A 1 213 ? -3.728 -17.024 -11.972 1.00 98.25 213 LYS A CA 1
ATOM 1557 C C . LYS A 1 213 ? -2.892 -15.771 -11.733 1.00 98.25 213 LYS A C 1
ATOM 1559 O O . LYS A 1 213 ? -2.861 -15.189 -10.646 1.00 98.25 213 LYS A O 1
ATOM 1564 N N . ILE A 1 214 ? -2.263 -15.315 -12.813 1.00 98.25 214 ILE A N 1
ATOM 1565 C CA . ILE A 1 214 ? -1.675 -13.981 -12.926 1.00 98.25 214 ILE A CA 1
ATOM 1566 C C . ILE A 1 214 ? -2.523 -13.183 -13.913 1.00 98.25 214 ILE A C 1
ATOM 1568 O O . ILE A 1 214 ? -2.798 -13.660 -15.013 1.00 98.25 214 ILE A O 1
ATOM 1572 N N . HIS A 1 215 ? -2.894 -11.959 -13.548 1.00 98.31 215 HIS A N 1
ATOM 1573 C CA . HIS A 1 215 ? -3.484 -11.001 -14.478 1.00 98.31 215 HIS A CA 1
ATOM 1574 C C . HIS A 1 215 ? -2.506 -9.865 -14.763 1.00 98.31 215 HIS A C 1
ATOM 1576 O O . HIS A 1 215 ? -1.871 -9.333 -13.852 1.00 98.31 215 HIS A O 1
ATOM 1582 N N . ILE A 1 216 ? -2.421 -9.471 -16.034 1.00 97.81 216 ILE A N 1
ATOM 1583 C CA . ILE A 1 216 ? -1.709 -8.271 -16.473 1.00 97.81 216 ILE A CA 1
ATOM 1584 C C . ILE A 1 216 ? -2.747 -7.232 -16.875 1.00 97.81 216 ILE A C 1
ATOM 1586 O O . ILE A 1 216 ? -3.567 -7.449 -17.767 1.00 97.81 216 ILE A O 1
ATOM 1590 N N . TRP A 1 217 ? -2.703 -6.089 -16.211 1.00 96.62 217 TRP A N 1
ATOM 1591 C CA . TRP A 1 217 ? -3.661 -5.011 -16.369 1.00 96.62 217 TRP A CA 1
ATOM 1592 C C . TRP A 1 217 ? -3.034 -3.848 -17.109 1.00 96.62 217 TRP A C 1
ATOM 1594 O O . TRP A 1 217 ? -1.898 -3.482 -16.831 1.00 96.62 217 TRP A O 1
ATOM 1604 N N . ARG A 1 218 ? -3.818 -3.191 -17.964 1.00 94.25 218 ARG A N 1
ATOM 1605 C CA . ARG A 1 218 ? -3.555 -1.812 -18.380 1.00 94.25 218 ARG A CA 1
ATOM 1606 C C . ARG A 1 218 ? -4.481 -0.890 -17.587 1.00 94.25 218 ARG A C 1
ATOM 1608 O O . ARG A 1 218 ? -5.665 -0.785 -17.890 1.00 94.25 218 ARG A O 1
ATOM 1615 N N . CYS A 1 219 ? -3.951 -0.255 -16.547 1.00 90.50 219 CYS A N 1
ATOM 1616 C CA . CYS A 1 219 ? -4.710 0.500 -15.547 1.00 90.50 219 CYS A CA 1
ATOM 1617 C C . CYS A 1 219 ? -5.206 1.872 -16.031 1.00 90.50 219 CYS A C 1
ATOM 1619 O O . CYS A 1 219 ? -6.098 2.453 -15.415 1.00 90.50 219 CYS A O 1
ATOM 1621 N N . PHE A 1 220 ? -4.633 2.402 -17.111 1.00 81.56 220 PHE A N 1
ATOM 1622 C CA . PHE A 1 220 ? -5.053 3.647 -17.750 1.00 81.56 220 PHE A CA 1
ATOM 1623 C C . PHE A 1 220 ? -4.780 3.581 -19.252 1.00 81.56 220 PHE A C 1
ATOM 1625 O O . PHE A 1 220 ? -3.791 2.989 -19.690 1.00 81.56 220 PHE A O 1
ATOM 1632 N N . SER A 1 221 ? -5.671 4.166 -20.054 1.00 67.00 221 SER A N 1
ATOM 1633 C CA . SER A 1 221 ? -5.418 4.319 -21.485 1.00 67.00 221 SER A CA 1
ATOM 1634 C C . SER A 1 221 ? -4.522 5.531 -21.717 1.00 67.00 221 SER A C 1
ATOM 1636 O O . SER A 1 221 ? -4.611 6.528 -20.997 1.00 67.00 221 SER A O 1
ATOM 1638 N N . LYS A 1 222 ? -3.694 5.478 -22.765 1.00 60.00 222 LYS A N 1
ATOM 1639 C CA . LYS A 1 222 ? -3.152 6.711 -23.340 1.00 60.00 222 LYS A CA 1
ATOM 1640 C C . LYS A 1 222 ? -4.337 7.580 -23.772 1.00 60.00 222 LYS A C 1
ATOM 1642 O O . LYS A 1 222 ? -5.342 7.047 -24.259 1.00 60.00 222 LYS A O 1
ATOM 1647 N N . ALA A 1 223 ? -4.251 8.891 -23.551 1.00 53.88 223 ALA A N 1
ATOM 1648 C CA . ALA A 1 223 ? -5.126 9.808 -24.268 1.00 53.88 223 ALA A CA 1
ATOM 1649 C C . ALA A 1 223 ? -4.888 9.566 -25.765 1.00 53.88 223 ALA A C 1
ATOM 1651 O O . ALA A 1 223 ? -3.740 9.364 -26.165 1.00 53.88 223 ALA A O 1
ATOM 1652 N N . LYS A 1 224 ? -5.957 9.492 -26.564 1.00 46.75 224 LYS A N 1
ATOM 1653 C CA . LYS A 1 224 ? -5.791 9.515 -28.019 1.00 46.75 224 LYS A CA 1
ATOM 1654 C C . LYS A 1 224 ? -5.145 10.859 -28.366 1.00 46.75 224 LYS A C 1
ATOM 1656 O O . LYS A 1 224 ? -5.649 11.882 -27.902 1.00 46.75 224 LYS A O 1
ATOM 1661 N N . GLU A 1 225 ? -4.021 10.809 -29.075 1.00 41.75 225 GLU A N 1
ATOM 1662 C CA . GLU A 1 225 ? -3.467 11.968 -29.787 1.00 41.75 225 GLU A CA 1
ATOM 1663 C C . GLU A 1 225 ? -4.467 12.475 -30.830 1.00 41.75 225 GLU A C 1
ATOM 1665 O O . GLU A 1 225 ? -5.210 11.630 -31.392 1.00 41.75 225 GLU A O 1
#